Protein AF-A0AAW6ALJ5-F1 (afdb_monomer)

Solvent-accessible surface area (backbone atoms only — not comparable to full-atom values): 10929 Å² total; per-residue (Å²): 131,83,83,73,54,71,46,77,57,58,90,83,57,53,65,46,75,55,76,88,51,92,75,52,66,85,97,64,45,42,34,39,37,40,72,83,88,50,91,52,97,53,57,49,25,34,23,29,37,48,55,72,95,46,27,31,27,52,48,24,43,32,38,70,85,37,40,27,32,76,32,58,62,57,61,92,80,44,74,77,71,97,67,58,46,28,35,52,48,60,39,91,91,44,58,44,33,31,34,37,28,36,48,44,99,88,68,49,73,42,84,75,44,40,34,38,40,31,76,94,39,54,24,28,39,53,63,100,58,94,44,80,50,47,77,37,77,27,52,38,50,60,38,53,37,51,52,43,44,52,71,58,54,33,52,48,47,56,53,51,54,56,60,58,70,70,63,87,78,82,83,86,73,92,84,88,84,86,87,84,86,88,88,136

Structure (mmCIF, N/CA/C/O backbone):
data_AF-A0AAW6ALJ5-F1
#
_entry.id   AF-A0AAW6ALJ5-F1
#
loop_
_atom_site.group_PDB
_atom_site.id
_atom_site.type_symbol
_atom_site.label_atom_id
_atom_site.label_alt_id
_atom_site.label_comp_id
_atom_site.label_asym_id
_atom_site.label_entity_id
_atom_site.label_seq_id
_atom_site.pdbx_PDB_ins_code
_atom_site.Cartn_x
_atom_site.Cartn_y
_atom_site.Cartn_z
_atom_site.occupancy
_atom_site.B_iso_or_equiv
_atom_site.auth_seq_id
_atom_site.auth_comp_id
_atom_site.auth_asym_id
_atom_site.auth_atom_id
_atom_site.pdbx_PDB_model_num
ATOM 1 N N . MET A 1 1 ? -2.006 -11.289 21.175 1.00 46.81 1 MET A N 1
ATOM 2 C CA . MET A 1 1 ? -1.701 -10.087 20.364 1.00 46.81 1 MET A CA 1
ATOM 3 C C . MET A 1 1 ? -2.521 -8.942 20.927 1.00 46.81 1 MET A C 1
ATOM 5 O O . MET A 1 1 ? -3.690 -9.170 21.209 1.00 46.81 1 MET A O 1
ATOM 9 N N . ALA A 1 2 ? -1.924 -7.773 21.170 1.00 56.09 2 ALA A N 1
ATOM 10 C CA . ALA A 1 2 ? -2.690 -6.605 21.602 1.00 56.09 2 ALA A CA 1
ATOM 11 C C . ALA A 1 2 ? -3.685 -6.201 20.500 1.00 56.09 2 ALA A C 1
ATOM 13 O O . ALA A 1 2 ? -3.367 -6.295 19.313 1.00 56.09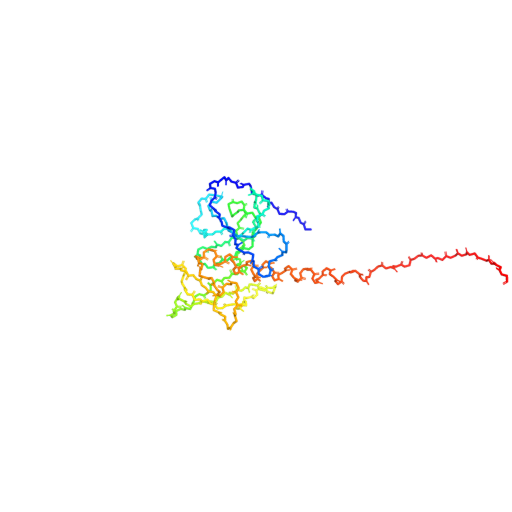 2 ALA A O 1
ATOM 14 N N . GLU A 1 3 ? -4.894 -5.810 20.892 1.00 74.00 3 GLU A N 1
ATOM 15 C CA . GLU A 1 3 ? -5.920 -5.335 19.967 1.00 74.00 3 GLU A CA 1
ATOM 16 C C . GLU A 1 3 ? -5.455 -4.013 19.335 1.00 74.00 3 GLU A C 1
ATOM 18 O O . GLU A 1 3 ? -5.039 -3.097 20.050 1.00 74.00 3 GLU A O 1
ATOM 23 N N . ARG A 1 4 ? -5.458 -3.921 17.996 1.00 85.88 4 ARG A N 1
ATOM 24 C CA . ARG A 1 4 ? -5.045 -2.685 17.314 1.00 85.88 4 ARG A CA 1
ATOM 25 C C . ARG A 1 4 ? -6.089 -1.591 17.552 1.00 85.88 4 ARG A C 1
ATOM 27 O O . ARG A 1 4 ? -7.283 -1.892 17.485 1.00 85.88 4 ARG A O 1
ATOM 34 N N . PRO A 1 5 ? -5.674 -0.327 17.746 1.00 93.62 5 PRO A N 1
ATOM 35 C CA . PRO A 1 5 ? -6.606 0.787 17.818 1.00 93.62 5 PRO A CA 1
ATOM 36 C C . PRO A 1 5 ? -7.535 0.846 16.598 1.00 93.62 5 PRO A C 1
ATOM 38 O O . PRO A 1 5 ? -7.176 0.462 15.477 1.00 93.62 5 PRO A O 1
ATOM 41 N N . THR A 1 6 ? -8.748 1.348 16.824 1.00 95.88 6 THR A N 1
ATOM 42 C CA . THR A 1 6 ? -9.701 1.654 15.757 1.00 95.88 6 THR A CA 1
ATOM 43 C C . THR A 1 6 ? -10.024 3.140 15.763 1.00 95.88 6 THR A C 1
ATOM 45 O O . THR A 1 6 ? -10.200 3.758 16.812 1.00 95.88 6 THR A O 1
ATOM 48 N N . TYR A 1 7 ? -10.129 3.712 14.569 1.00 96.19 7 TYR A N 1
ATOM 49 C CA . TYR A 1 7 ? -10.377 5.130 14.358 1.00 96.19 7 TYR A CA 1
ATOM 50 C C . TYR A 1 7 ? -11.700 5.311 13.634 1.00 96.19 7 TYR A C 1
ATOM 52 O O . TYR A 1 7 ? -11.977 4.651 12.630 1.00 96.19 7 TYR A O 1
ATOM 60 N N . LYS A 1 8 ? -12.542 6.199 14.161 1.00 95.94 8 LYS A N 1
ATOM 61 C CA . LYS A 1 8 ? -13.860 6.474 13.595 1.00 95.94 8 LYS A CA 1
ATOM 62 C C . LYS A 1 8 ? -13.739 7.379 12.374 1.00 95.94 8 LYS A C 1
ATOM 64 O O . LYS A 1 8 ? -13.286 8.512 12.483 1.00 95.94 8 LYS A O 1
ATOM 69 N N . LEU A 1 9 ? -14.251 6.901 11.248 1.00 95.31 9 LEU A N 1
ATOM 70 C CA . LEU A 1 9 ? -14.421 7.670 10.026 1.00 95.31 9 LEU A CA 1
ATOM 71 C C . LEU A 1 9 ? -15.675 8.539 10.094 1.00 95.31 9 LEU A C 1
ATOM 73 O O . LEU A 1 9 ? -16.769 8.091 10.462 1.00 95.31 9 LEU A O 1
ATOM 77 N N . ARG A 1 10 ? -15.531 9.778 9.650 1.00 92.44 10 ARG A N 1
ATOM 78 C CA . ARG A 1 10 ? -16.613 10.697 9.319 1.00 92.44 10 ARG A CA 1
ATOM 79 C C . ARG A 1 10 ? -17.098 10.419 7.897 1.00 92.44 10 ARG A C 1
ATOM 81 O O . ARG A 1 10 ? -16.457 9.748 7.084 1.00 92.44 10 ARG A O 1
ATOM 88 N N . PHE A 1 11 ? -18.284 10.937 7.593 1.00 85.19 11 PHE A N 1
ATOM 89 C CA . PHE A 1 11 ? -18.948 10.694 6.314 1.00 85.19 11 PHE A CA 1
ATOM 90 C C . PHE A 1 11 ? -18.095 11.149 5.117 1.00 85.19 11 PHE A C 1
ATOM 92 O O . PHE A 1 11 ? -17.908 10.377 4.175 1.00 85.19 11 PHE A O 1
ATOM 99 N N . LEU A 1 12 ? -17.524 12.354 5.216 1.00 89.19 12 LEU A N 1
ATOM 100 C CA . LEU A 1 12 ? -16.731 12.997 4.166 1.00 89.19 12 LEU A CA 1
ATOM 101 C C . LEU A 1 12 ? -15.242 12.639 4.194 1.00 89.19 12 LEU A C 1
ATOM 103 O O . LEU A 1 12 ? -14.506 13.123 3.340 1.00 89.19 12 LEU A O 1
ATOM 107 N N . ASP A 1 13 ? -14.801 11.798 5.135 1.00 93.25 13 ASP A N 1
ATOM 108 C CA . ASP A 1 13 ? -13.395 11.401 5.173 1.00 93.25 13 ASP A CA 1
ATOM 109 C C . ASP A 1 13 ? -13.053 10.659 3.879 1.00 93.25 13 ASP A C 1
ATOM 111 O O . ASP A 1 13 ? -13.774 9.708 3.507 1.00 93.25 13 ASP A O 1
ATOM 115 N N . PRO A 1 14 ? -11.994 11.092 3.179 1.00 94.12 14 PRO A N 1
ATOM 116 C CA . PRO A 1 14 ? -11.676 10.563 1.878 1.00 94.12 14 PRO A CA 1
ATOM 117 C C . PRO A 1 14 ? -11.055 9.177 2.087 1.00 94.12 14 PRO A C 1
ATOM 119 O O . PRO A 1 14 ? -10.158 8.961 2.905 1.00 94.12 14 PRO A O 1
ATOM 122 N N . LYS A 1 15 ? -11.629 8.198 1.395 1.00 96.00 15 LYS A N 1
ATOM 123 C CA . LYS A 1 15 ? -11.314 6.783 1.562 1.00 96.00 15 LYS A CA 1
ATOM 124 C C . LYS A 1 15 ? -11.631 6.016 0.297 1.00 96.00 15 LYS A C 1
ATOM 126 O O . LYS A 1 15 ? -12.559 6.373 -0.434 1.00 96.00 15 LYS A O 1
ATOM 131 N N . LYS A 1 16 ? -10.957 4.890 0.112 1.00 96.94 16 LYS A N 1
ATOM 132 C CA . LYS A 1 16 ? -11.277 3.923 -0.934 1.00 96.94 16 LYS A CA 1
ATOM 133 C C . LYS A 1 16 ? -11.148 2.516 -0.392 1.00 96.94 16 LYS A C 1
ATOM 135 O O . LYS A 1 16 ? -10.140 2.172 0.208 1.00 96.94 16 LYS A O 1
ATOM 140 N N . ARG A 1 17 ? -12.174 1.699 -0.624 1.00 97.06 17 ARG A N 1
ATOM 141 C CA . ARG A 1 17 ? -12.097 0.250 -0.422 1.00 97.06 17 ARG A CA 1
ATOM 142 C C . ARG A 1 17 ? -11.592 -0.387 -1.703 1.00 97.06 17 ARG A C 1
ATOM 144 O O . ARG A 1 17 ? -12.092 -0.058 -2.780 1.00 97.06 17 ARG A O 1
ATOM 151 N N . PHE A 1 18 ? -10.642 -1.299 -1.584 1.00 97.81 18 PHE A N 1
ATOM 152 C CA . PHE A 1 18 ? -10.234 -2.105 -2.721 1.00 97.81 18 PHE A CA 1
ATOM 153 C C . PHE A 1 18 ? -11.262 -3.213 -2.985 1.00 97.81 18 PHE A C 1
ATOM 155 O O . PHE A 1 18 ? -11.860 -3.741 -2.040 1.00 97.81 18 PHE A O 1
ATOM 162 N N . PRO A 1 19 ? -11.489 -3.579 -4.260 1.00 96.81 19 PRO A N 1
ATOM 163 C CA . PRO A 1 19 ? -12.042 -4.883 -4.598 1.00 96.81 19 PRO A CA 1
ATOM 164 C C . PRO A 1 19 ? -11.267 -5.996 -3.892 1.00 96.81 19 PRO A C 1
ATOM 166 O O . PRO A 1 19 ? -10.055 -5.876 -3.721 1.00 96.81 19 PRO A O 1
ATOM 169 N N . VAL A 1 20 ? -11.959 -7.075 -3.527 1.00 95.69 20 VAL A N 1
ATOM 170 C CA . VAL A 1 20 ? -11.352 -8.215 -2.827 1.00 95.69 20 VAL A CA 1
ATOM 171 C C . VAL A 1 20 ? -10.136 -8.721 -3.606 1.00 95.69 20 VAL A C 1
ATOM 173 O O . VAL A 1 20 ? -10.240 -9.001 -4.803 1.00 95.69 20 VAL A O 1
ATOM 176 N N . MET A 1 21 ? -8.991 -8.794 -2.928 1.00 94.88 21 MET A N 1
ATOM 177 C CA . MET A 1 21 ? -7.771 -9.391 -3.477 1.00 94.88 21 MET A CA 1
ATOM 178 C C . MET A 1 21 ? -7.798 -10.912 -3.262 1.00 94.88 21 MET A C 1
ATOM 180 O O . MET A 1 21 ? -8.347 -11.353 -2.251 1.00 94.88 21 MET A O 1
ATOM 184 N N . PRO A 1 22 ? -7.231 -11.726 -4.169 1.00 92.56 22 PRO A N 1
ATOM 185 C CA . PRO A 1 22 ? -7.204 -13.183 -4.016 1.00 92.56 22 PRO A CA 1
ATOM 186 C C . PRO A 1 22 ? -6.572 -13.660 -2.700 1.00 92.56 22 PRO A C 1
ATOM 188 O O . PRO A 1 22 ? -7.081 -14.584 -2.077 1.00 92.56 22 PRO A O 1
ATOM 191 N N . GLU A 1 23 ? -5.507 -12.995 -2.253 1.00 92.00 23 GLU A N 1
ATOM 192 C CA . GLU A 1 23 ? -4.749 -13.314 -1.035 1.00 92.00 23 GLU A CA 1
ATOM 193 C C . GLU A 1 23 ? -5.383 -12.720 0.238 1.00 92.00 23 GLU A C 1
ATOM 195 O O . GLU A 1 23 ? -4.890 -12.902 1.351 1.00 92.00 23 GLU A O 1
ATOM 200 N N . GLN A 1 24 ? -6.478 -11.972 0.090 1.00 93.06 24 GLN A N 1
ATOM 201 C CA . GLN A 1 24 ? -7.134 -11.284 1.192 1.00 93.06 24 GLN A CA 1
ATOM 202 C C . GLN A 1 24 ? -7.819 -12.280 2.143 1.00 93.06 24 GLN A C 1
ATOM 204 O O . GLN A 1 24 ? -8.630 -13.094 1.693 1.00 93.06 24 GLN A O 1
ATOM 209 N N . PRO A 1 25 ? -7.629 -12.163 3.472 1.00 91.50 25 PRO A N 1
ATOM 210 C CA . PRO A 1 25 ? -8.364 -12.990 4.422 1.00 91.50 25 PRO A CA 1
ATOM 211 C C . PRO A 1 25 ? -9.886 -12.824 4.287 1.00 91.50 25 PRO A C 1
ATOM 213 O O . PRO A 1 25 ? -10.407 -11.705 4.184 1.00 91.50 25 PRO A O 1
ATOM 216 N N . ALA A 1 26 ? -10.607 -13.947 4.327 1.00 90.00 26 ALA A N 1
ATOM 217 C CA . ALA A 1 26 ? -12.049 -13.989 4.107 1.00 90.00 26 ALA A CA 1
ATOM 218 C C . ALA A 1 26 ? -12.825 -13.087 5.085 1.00 90.00 26 ALA A C 1
ATOM 220 O O . ALA A 1 26 ? -12.535 -13.026 6.278 1.00 90.00 26 ALA A O 1
ATOM 221 N N . GLY A 1 27 ? -13.838 -12.383 4.569 1.00 90.88 27 GLY A N 1
ATOM 222 C CA . GLY A 1 27 ? -14.724 -11.526 5.368 1.00 90.88 27 GLY A CA 1
ATOM 223 C C . GLY A 1 27 ? -14.111 -10.204 5.845 1.00 90.88 27 GLY A C 1
ATOM 224 O O . GLY A 1 27 ? -14.807 -9.411 6.477 1.00 90.88 27 GLY A O 1
ATOM 225 N N . ARG A 1 28 ? -12.840 -9.933 5.531 1.00 94.88 28 ARG A N 1
ATOM 226 C CA . ARG A 1 28 ? -12.171 -8.666 5.859 1.00 94.88 28 ARG A CA 1
ATOM 227 C C . ARG A 1 28 ? -12.271 -7.693 4.689 1.00 94.88 28 ARG A C 1
ATOM 229 O O . ARG A 1 28 ? -12.570 -8.095 3.569 1.00 94.88 28 ARG A O 1
ATOM 236 N N . SER A 1 29 ? -12.059 -6.404 4.937 1.00 96.81 29 SER A N 1
ATOM 237 C CA . SER A 1 29 ? -12.086 -5.363 3.903 1.00 96.81 29 SER A CA 1
ATOM 238 C C . SER A 1 29 ? -10.903 -4.431 4.090 1.00 96.81 29 SER A C 1
ATOM 240 O O . SER A 1 29 ? -10.668 -3.958 5.197 1.00 96.81 29 SER A O 1
ATOM 242 N N . TYR A 1 30 ? -10.191 -4.145 3.003 1.00 98.38 30 TYR A N 1
ATOM 243 C CA . TYR A 1 30 ? -8.991 -3.318 3.023 1.00 98.38 30 TYR A CA 1
ATOM 244 C C . TYR A 1 30 ? -9.078 -2.178 2.018 1.00 98.38 30 TYR A C 1
ATOM 246 O O . TYR A 1 30 ? -9.932 -2.157 1.124 1.00 98.38 30 TYR A O 1
ATOM 254 N N . GLY A 1 31 ? -8.194 -1.208 2.183 1.00 98.19 31 GLY A N 1
ATOM 255 C CA . GLY A 1 31 ? -8.069 -0.093 1.269 1.00 98.19 31 GLY A CA 1
ATOM 256 C C . GLY A 1 31 ? -7.229 1.013 1.864 1.00 98.19 31 GLY A C 1
ATOM 257 O O . GLY A 1 31 ? -6.306 0.750 2.633 1.00 98.19 31 GLY A O 1
ATOM 258 N N . VAL A 1 32 ? -7.575 2.243 1.507 1.00 98.50 32 VAL A N 1
ATOM 259 C CA . VAL A 1 32 ? -6.827 3.431 1.899 1.00 98.50 32 VAL A CA 1
ATOM 260 C C . VAL A 1 32 ? -7.727 4.514 2.468 1.00 98.50 32 VAL A C 1
ATOM 262 O O . VAL A 1 32 ? -8.911 4.623 2.123 1.00 98.50 32 VAL A O 1
ATOM 265 N N . VAL A 1 33 ? -7.134 5.329 3.330 1.00 97.50 33 VAL A N 1
ATOM 266 C CA . VAL A 1 33 ? -7.658 6.622 3.778 1.00 97.50 33 VAL A CA 1
ATOM 267 C C . VAL A 1 33 ? -6.563 7.667 3.610 1.00 97.50 33 VAL A C 1
ATOM 269 O O . VAL A 1 33 ? -5.380 7.331 3.639 1.00 97.50 33 VAL A O 1
ATOM 272 N N . TRP A 1 34 ? -6.957 8.923 3.443 1.00 94.06 34 TRP A N 1
ATOM 273 C CA . TRP A 1 34 ? -6.023 10.037 3.276 1.00 94.06 34 TRP A CA 1
ATOM 274 C C . TRP A 1 34 ? -6.431 11.182 4.192 1.00 94.06 34 TRP A C 1
ATOM 276 O O . TRP A 1 34 ? -7.628 11.373 4.428 1.00 94.06 34 TRP A O 1
ATOM 286 N N . LYS A 1 35 ? -5.469 11.965 4.684 1.00 88.56 35 LYS A N 1
ATOM 287 C CA . LYS A 1 35 ? -5.719 13.217 5.425 1.00 88.56 35 LYS A CA 1
ATOM 288 C C . LYS A 1 35 ? -6.612 13.052 6.662 1.00 88.56 35 LYS A C 1
ATOM 290 O O . LYS A 1 35 ? -7.281 13.992 7.091 1.00 88.56 35 LYS A O 1
ATOM 295 N N . LEU A 1 36 ? -6.666 11.846 7.232 1.00 88.94 36 LEU A N 1
ATOM 296 C CA . LEU A 1 36 ? -7.554 11.533 8.355 1.00 88.94 36 LEU A CA 1
ATOM 297 C C . LEU A 1 36 ? -7.053 12.152 9.669 1.00 88.94 36 LEU A C 1
ATOM 299 O O . LEU A 1 36 ? -7.855 12.503 10.534 1.00 88.94 36 LEU A O 1
ATOM 303 N N . PHE A 1 37 ? -5.734 12.303 9.803 1.00 91.50 37 PHE A N 1
ATOM 304 C CA . PHE A 1 37 ? -5.064 12.708 11.043 1.00 91.50 37 PHE A CA 1
ATOM 305 C C . PHE A 1 37 ? -4.367 14.071 10.938 1.00 91.50 37 PHE A C 1
ATOM 307 O O . PHE A 1 37 ? -3.471 14.376 11.718 1.00 91.50 37 PHE A O 1
ATOM 314 N N . GLY A 1 38 ? -4.815 14.907 9.998 1.00 88.25 38 GLY A N 1
ATOM 315 C CA . GLY A 1 38 ? -4.216 16.205 9.691 1.00 88.25 38 GLY A CA 1
ATOM 316 C C . GLY A 1 38 ? -3.539 16.222 8.324 1.00 88.25 38 GLY A C 1
ATOM 317 O O . GLY A 1 38 ? -3.576 15.238 7.589 1.00 88.25 38 GLY A O 1
ATOM 318 N N . GLU A 1 39 ? -2.969 17.372 7.972 1.00 87.94 39 GLU A N 1
ATOM 319 C CA . GLU A 1 39 ? -2.111 17.492 6.792 1.00 87.94 39 GLU A CA 1
ATOM 320 C C . GLU A 1 39 ? -0.702 17.028 7.161 1.00 87.94 39 GLU A C 1
ATOM 322 O O . GLU A 1 39 ? -0.097 17.550 8.099 1.00 87.94 39 GLU A O 1
ATOM 327 N N . ASP A 1 40 ? -0.188 16.075 6.395 1.00 92.25 40 ASP A N 1
ATOM 328 C CA . ASP A 1 40 ? 1.186 15.603 6.462 1.00 92.25 40 ASP A CA 1
ATOM 329 C C . ASP A 1 40 ? 1.764 15.661 5.038 1.00 92.25 40 ASP A C 1
ATOM 331 O O . ASP A 1 40 ? 1.256 14.972 4.152 1.00 92.25 40 ASP A O 1
ATOM 335 N N . PRO A 1 41 ? 2.783 16.502 4.776 1.00 91.94 41 PRO A N 1
ATOM 336 C CA . PRO A 1 41 ? 3.349 16.657 3.438 1.00 91.94 41 PRO A CA 1
ATOM 337 C C . PRO A 1 41 ? 4.078 15.403 2.940 1.00 91.94 41 PRO A C 1
ATOM 339 O O . PRO A 1 41 ? 4.340 15.301 1.742 1.00 91.94 41 PRO A O 1
ATOM 342 N N . HIS A 1 42 ? 4.415 14.472 3.834 1.00 94.44 42 HIS A N 1
ATOM 343 C CA . HIS A 1 42 ? 5.042 13.205 3.480 1.00 94.44 42 HIS A CA 1
ATOM 344 C C . HIS A 1 42 ? 4.012 12.093 3.257 1.00 94.44 42 HIS A C 1
ATOM 346 O O . HIS A 1 42 ? 4.351 11.067 2.671 1.00 94.44 42 HIS A O 1
ATOM 352 N N . GLU A 1 43 ? 2.751 12.296 3.653 1.00 95.88 43 GLU A N 1
ATOM 353 C CA . GLU A 1 43 ? 1.711 11.282 3.526 1.00 95.88 43 GLU A CA 1
ATOM 354 C C . GLU A 1 43 ? 1.215 11.213 2.084 1.00 95.88 43 GLU A C 1
ATOM 356 O O . GLU A 1 43 ? 0.643 12.161 1.543 1.00 95.88 43 GLU A O 1
ATOM 361 N N . SER A 1 44 ? 1.346 10.033 1.483 1.00 96.75 44 SER A N 1
ATOM 362 C CA . SER A 1 44 ? 0.520 9.679 0.338 1.00 96.75 44 SER A CA 1
ATOM 363 C C . SER A 1 44 ? -0.827 9.135 0.801 1.00 96.75 44 SER A C 1
ATOM 365 O O . SER A 1 44 ? -1.857 9.608 0.329 1.00 96.75 44 SER A O 1
ATOM 367 N N . CYS A 1 45 ? -0.834 8.145 1.706 1.00 97.88 45 CYS A N 1
ATOM 368 C CA . CYS A 1 45 ? -2.041 7.584 2.322 1.00 97.88 45 CYS A CA 1
ATOM 369 C C . CYS A 1 45 ? -1.723 6.700 3.537 1.00 97.88 45 CYS A C 1
ATOM 371 O O . CYS A 1 45 ? -0.580 6.294 3.737 1.00 97.88 45 CYS A O 1
ATOM 373 N N . TYR A 1 46 ? -2.755 6.290 4.276 1.00 98.31 46 TYR A N 1
ATOM 374 C CA . TYR A 1 46 ? -2.681 5.113 5.144 1.00 98.31 46 TYR A CA 1
ATOM 375 C C . TYR A 1 46 ? -3.336 3.905 4.478 1.00 98.31 46 TYR A C 1
ATOM 377 O O . TYR A 1 46 ? -4.481 3.984 4.024 1.00 98.31 46 TYR A O 1
ATOM 385 N N . ALA A 1 47 ? -2.655 2.762 4.518 1.00 98.50 47 ALA A N 1
ATOM 386 C CA . ALA A 1 47 ? -3.246 1.456 4.266 1.00 98.50 47 ALA A CA 1
ATOM 387 C C . ALA A 1 47 ? -4.000 0.984 5.517 1.00 98.50 47 ALA A C 1
ATOM 389 O O . ALA A 1 47 ? -3.465 1.000 6.632 1.00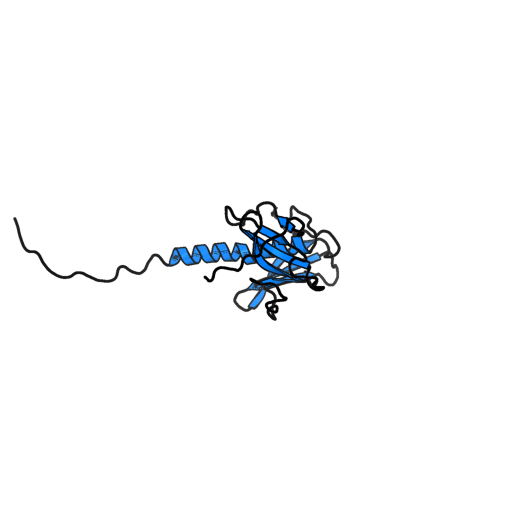 98.50 47 ALA A O 1
ATOM 390 N N . VAL A 1 48 ? -5.248 0.552 5.338 1.00 98.38 48 VAL A N 1
ATOM 391 C CA . VAL A 1 48 ? -6.151 0.244 6.452 1.00 98.38 48 VAL A CA 1
ATOM 392 C C . VAL A 1 48 ? -6.956 -1.025 6.238 1.00 98.38 48 VAL A C 1
ATOM 394 O O . VAL A 1 48 ? -7.242 -1.442 5.113 1.00 98.38 48 VAL A O 1
ATOM 397 N N . GLU A 1 49 ? -7.403 -1.588 7.352 1.00 97.88 49 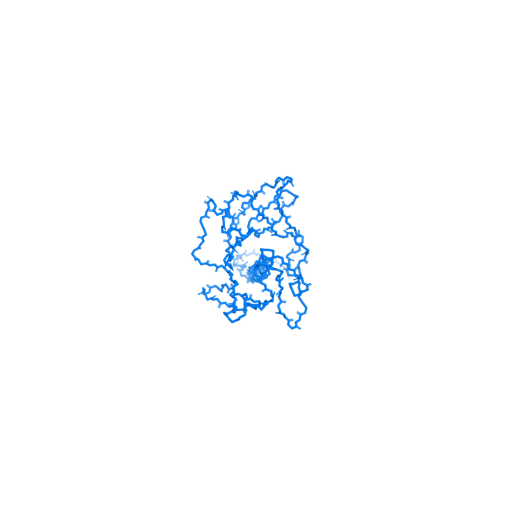GLU A N 1
ATOM 398 C CA . GLU A 1 49 ? -8.540 -2.496 7.402 1.00 97.88 49 GLU A CA 1
ATOM 399 C C . GLU A 1 49 ? -9.798 -1.721 7.801 1.00 97.88 49 GLU A C 1
ATOM 401 O O . GLU A 1 49 ? -9.796 -0.986 8.787 1.00 97.88 49 GLU A O 1
ATOM 406 N N . PHE A 1 50 ? -10.896 -1.909 7.076 1.00 97.12 50 PHE A N 1
ATOM 407 C CA . PHE A 1 50 ? -12.202 -1.375 7.445 1.00 97.12 50 PHE A CA 1
ATOM 408 C C . PHE A 1 50 ? -12.887 -2.304 8.448 1.00 97.12 50 PHE A C 1
ATOM 410 O O . PHE A 1 50 ? -13.389 -3.371 8.091 1.00 97.12 50 PHE A O 1
ATOM 417 N N . VAL A 1 51 ? -12.963 -1.854 9.699 1.00 95.25 51 VAL A N 1
ATOM 418 C CA . VAL A 1 51 ? -13.621 -2.563 10.798 1.00 95.25 51 VAL A CA 1
ATOM 419 C C . VAL A 1 51 ? -15.071 -2.085 10.877 1.00 95.25 51 VAL A C 1
ATOM 421 O O . VAL A 1 51 ? -15.409 -1.045 11.446 1.00 95.25 51 VAL A O 1
ATOM 424 N N . GLY A 1 52 ? -15.961 -2.823 10.217 1.00 89.38 52 GLY A N 1
ATOM 425 C CA . GLY A 1 52 ? -17.358 -2.427 10.063 1.00 89.38 52 GLY A CA 1
ATOM 426 C C . GLY A 1 52 ? -17.546 -1.234 9.114 1.00 89.38 52 GLY A C 1
ATOM 427 O O . GLY A 1 52 ? -16.785 -1.012 8.171 1.00 89.38 52 GLY A O 1
ATOM 428 N N . LYS A 1 53 ? -18.627 -0.467 9.314 1.00 86.69 53 LYS A N 1
ATOM 429 C CA . LYS A 1 53 ? -19.038 0.573 8.349 1.00 86.69 53 LYS A CA 1
ATOM 430 C C . LYS A 1 53 ? -18.232 1.868 8.455 1.00 86.69 53 LYS A C 1
ATOM 432 O O . LYS A 1 53 ? -18.004 2.516 7.433 1.00 86.69 53 LYS A O 1
ATOM 437 N N . SER A 1 54 ? -17.841 2.243 9.670 1.00 91.94 54 SER A N 1
ATOM 438 C CA . SER A 1 54 ? -17.334 3.581 9.992 1.00 91.94 54 SER A CA 1
ATOM 439 C C . SER A 1 54 ? -16.070 3.573 10.845 1.00 91.94 54 SER A C 1
ATOM 441 O O . SER A 1 54 ? -15.771 4.599 11.442 1.00 91.94 54 SER A O 1
ATOM 443 N N . HIS A 1 55 ? -15.370 2.447 10.967 1.00 96.38 55 HIS A N 1
ATOM 444 C CA . HIS A 1 55 ? -14.089 2.408 11.663 1.00 96.38 55 HIS A CA 1
ATOM 445 C C . HIS A 1 55 ? -13.020 1.797 10.772 1.00 96.38 55 HIS A C 1
ATOM 447 O O . HIS A 1 55 ? -13.316 1.010 9.869 1.00 96.38 55 HIS A O 1
ATOM 453 N N . VAL A 1 56 ? -11.783 2.193 11.032 1.00 97.50 56 VAL A N 1
ATOM 454 C CA . VAL A 1 56 ? -10.594 1.637 10.399 1.00 97.50 56 VAL A CA 1
ATOM 455 C C . VAL A 1 56 ? -9.557 1.287 11.449 1.00 97.50 56 VAL A C 1
ATOM 457 O O . VAL A 1 56 ? -9.441 1.984 12.455 1.00 97.50 56 VAL A O 1
ATOM 460 N N . SER A 1 57 ? -8.791 0.237 11.195 1.00 97.38 57 SER A N 1
ATOM 461 C CA . SER A 1 57 ? -7.527 -0.023 11.881 1.00 97.38 57 SER A CA 1
ATOM 462 C C . SER A 1 57 ? -6.386 0.260 10.919 1.00 97.38 57 SER A C 1
ATOM 464 O O . SER A 1 57 ? -6.430 -0.170 9.762 1.00 97.38 57 SER A O 1
ATOM 466 N N . LEU A 1 58 ? -5.376 0.986 11.394 1.00 97.56 58 LEU A N 1
ATOM 467 C CA . LEU A 1 58 ? -4.189 1.288 10.601 1.00 97.56 58 LEU A CA 1
ATOM 468 C C . LEU A 1 58 ? -3.322 0.035 10.460 1.00 97.56 58 LEU A C 1
ATOM 470 O O . LEU A 1 58 ? -3.249 -0.793 11.373 1.00 97.56 58 LEU A O 1
ATOM 474 N N . LEU A 1 59 ? -2.736 -0.117 9.276 1.00 97.56 59 LEU A N 1
ATOM 475 C CA . LEU A 1 59 ? -1.832 -1.215 8.940 1.00 97.56 59 LEU A CA 1
ATOM 476 C C . LEU A 1 59 ? -0.495 -0.692 8.437 1.00 97.56 59 LEU A C 1
ATOM 478 O O . LEU A 1 59 ? 0.541 -1.275 8.748 1.00 97.56 59 LEU A O 1
ATOM 482 N N . GLY A 1 60 ? -0.525 0.378 7.642 1.00 97.81 60 GLY A N 1
ATOM 483 C CA . GLY A 1 60 ? 0.682 0.984 7.117 1.00 97.81 60 GLY A CA 1
ATOM 484 C C . GLY A 1 60 ? 0.510 2.446 6.738 1.00 97.81 60 GLY A C 1
ATOM 485 O O . GLY A 1 60 ? -0.596 2.894 6.436 1.00 97.81 60 GLY A O 1
ATOM 486 N N . TYR A 1 61 ? 1.618 3.169 6.765 1.00 98.38 61 TYR A N 1
ATOM 487 C CA . TYR A 1 61 ? 1.765 4.531 6.275 1.00 98.38 61 TYR A CA 1
ATOM 488 C C . TYR A 1 61 ? 2.529 4.481 4.957 1.00 98.38 61 TYR A C 1
ATOM 490 O O . TYR A 1 61 ? 3.615 3.906 4.907 1.00 98.38 61 TYR A O 1
ATOM 498 N N . VAL A 1 62 ? 1.958 5.056 3.901 1.00 98.56 62 VAL A N 1
ATOM 499 C CA . VAL A 1 62 ? 2.580 5.163 2.579 1.00 98.56 62 VAL A CA 1
ATOM 500 C C . VAL A 1 62 ? 3.100 6.581 2.416 1.00 98.56 62 VAL A C 1
ATOM 502 O O . VAL A 1 62 ? 2.309 7.527 2.358 1.00 98.56 62 VAL A O 1
ATOM 505 N N . SER A 1 63 ? 4.416 6.712 2.303 1.00 97.75 63 SER A N 1
ATOM 506 C CA . SER A 1 63 ? 5.083 7.979 2.038 1.00 97.75 63 SER A CA 1
ATOM 507 C C . SER A 1 63 ? 4.991 8.362 0.560 1.00 97.75 63 SER A C 1
ATOM 509 O O . SER A 1 63 ? 4.898 7.504 -0.321 1.00 97.75 63 SER A O 1
ATOM 511 N N . VAL A 1 64 ? 5.075 9.655 0.262 1.00 96.62 64 VAL A N 1
ATOM 512 C CA . VAL A 1 64 ? 5.272 10.177 -1.102 1.00 96.62 64 VAL A CA 1
ATOM 513 C C . VAL A 1 64 ? 6.647 9.827 -1.695 1.00 96.62 64 VAL A C 1
ATOM 515 O O . VAL A 1 64 ? 6.809 9.917 -2.905 1.00 96.62 64 VAL A O 1
ATOM 518 N N . SER A 1 65 ? 7.622 9.421 -0.872 1.00 94.62 65 SER A N 1
ATOM 519 C CA . SER A 1 65 ? 9.011 9.119 -1.273 1.00 94.62 65 SER A CA 1
ATOM 520 C C . SER A 1 65 ? 9.250 7.707 -1.820 1.00 94.62 65 SER A C 1
ATOM 522 O O . SER A 1 65 ? 10.363 7.418 -2.239 1.00 94.62 65 SER A O 1
ATOM 524 N N . GLY A 1 66 ? 8.250 6.824 -1.817 1.00 96.56 66 GLY A N 1
ATOM 525 C CA . GLY A 1 66 ? 8.414 5.410 -2.193 1.00 96.56 66 GLY A CA 1
ATOM 526 C C . GLY A 1 66 ? 8.387 4.447 -1.008 1.00 96.56 66 GLY A C 1
ATOM 527 O O . GLY A 1 66 ? 8.261 3.242 -1.205 1.00 96.56 66 GLY A O 1
ATOM 528 N N . GLU A 1 67 ? 8.457 4.952 0.222 1.00 98.50 67 GLU A N 1
ATOM 529 C CA . GLU A 1 67 ? 8.583 4.140 1.436 1.00 98.50 67 GLU A CA 1
ATOM 530 C C . GLU A 1 67 ? 7.221 3.798 2.056 1.00 98.50 67 GLU A C 1
ATOM 532 O O . GLU A 1 67 ? 6.299 4.619 2.093 1.00 98.50 67 GLU A O 1
ATOM 537 N N . VAL A 1 68 ? 7.093 2.586 2.597 1.00 98.69 68 VAL A N 1
ATOM 538 C CA . VAL A 1 68 ? 5.903 2.130 3.321 1.00 98.69 68 VAL A CA 1
ATOM 539 C C . VAL A 1 68 ? 6.298 1.474 4.638 1.00 98.69 68 VAL A C 1
ATOM 541 O O . VAL A 1 68 ? 7.128 0.566 4.678 1.00 98.69 68 VAL A O 1
ATOM 544 N N . TYR A 1 69 ? 5.653 1.902 5.720 1.00 98.31 69 TYR A N 1
ATOM 545 C CA . TYR A 1 69 ? 5.956 1.483 7.090 1.00 98.31 69 TYR A CA 1
ATOM 546 C C . TYR A 1 69 ? 4.735 0.837 7.723 1.00 98.31 69 TYR A C 1
ATOM 548 O O . TYR A 1 69 ? 3.634 1.375 7.611 1.00 98.31 69 TYR A O 1
ATOM 556 N N . LYS A 1 70 ? 4.904 -0.271 8.444 1.00 97.06 70 LYS A N 1
ATOM 557 C CA . LYS A 1 70 ? 3.866 -0.805 9.328 1.00 97.06 70 LYS A CA 1
ATOM 558 C C . LYS A 1 70 ? 3.627 0.167 10.470 1.00 97.06 70 LYS A C 1
ATOM 560 O O . LYS A 1 70 ? 4.542 0.510 11.212 1.00 97.06 70 LYS A O 1
ATOM 565 N N . VAL A 1 71 ? 2.368 0.540 10.655 1.00 96.25 71 VAL A N 1
ATOM 566 C CA . VAL A 1 71 ? 1.938 1.385 11.770 1.00 96.25 71 VAL A CA 1
ATOM 567 C C . VAL A 1 71 ? 0.588 0.909 12.286 1.00 96.25 71 VAL A C 1
ATOM 569 O O . VAL A 1 71 ? -0.253 0.438 11.520 1.00 96.25 71 VAL A O 1
ATOM 572 N N . ASP A 1 72 ? 0.367 1.052 13.588 1.00 95.75 72 ASP A N 1
ATOM 573 C CA . ASP A 1 72 ? -0.925 0.824 14.241 1.00 95.75 72 ASP A CA 1
ATOM 574 C C . ASP A 1 72 ? -1.549 2.121 14.789 1.00 95.75 72 ASP A C 1
ATOM 576 O O . ASP A 1 72 ? -2.680 2.103 15.281 1.00 95.75 72 ASP A O 1
ATOM 580 N N . ARG A 1 73 ? -0.829 3.244 14.667 1.00 95.50 73 ARG A N 1
ATOM 581 C CA . ARG A 1 73 ? -1.206 4.589 15.115 1.00 95.50 73 ARG A CA 1
ATOM 582 C C . ARG A 1 73 ? -0.807 5.647 14.078 1.00 95.50 73 ARG A C 1
ATOM 584 O O . ARG A 1 73 ? 0.083 5.388 13.268 1.00 95.50 73 ARG A O 1
ATOM 591 N N . PRO A 1 74 ? -1.447 6.827 14.088 1.00 94.88 74 PRO A N 1
ATOM 592 C CA . PRO A 1 74 ? -1.053 7.953 13.253 1.00 94.88 74 PRO A CA 1
ATOM 593 C C . PRO A 1 74 ? 0.386 8.390 13.519 1.00 94.88 74 PRO A C 1
ATOM 595 O O . PRO A 1 74 ? 0.829 8.399 14.669 1.00 94.88 74 PRO A O 1
ATOM 598 N N . VAL A 1 75 ? 1.073 8.862 12.480 1.00 93.75 75 VAL A N 1
ATOM 599 C CA . VAL A 1 75 ? 2.453 9.372 12.582 1.00 93.75 75 VAL A CA 1
ATOM 600 C C . VAL A 1 75 ? 2.559 10.574 13.528 1.00 93.75 75 VAL A C 1
ATOM 602 O O . VAL A 1 75 ? 3.564 10.758 14.211 1.00 93.75 75 VAL A O 1
ATOM 605 N N . SER A 1 76 ? 1.482 11.357 13.652 1.00 90.81 76 SER A N 1
ATOM 606 C CA . SER A 1 76 ? 1.381 12.452 14.623 1.00 90.81 76 SER A CA 1
ATOM 607 C C . SER A 1 76 ? 1.393 11.989 16.086 1.00 90.81 76 SER A C 1
ATOM 609 O O . SER A 1 76 ? 1.667 12.789 16.976 1.00 90.81 76 SER A O 1
ATOM 611 N N . GLU A 1 77 ? 1.046 10.726 16.351 1.00 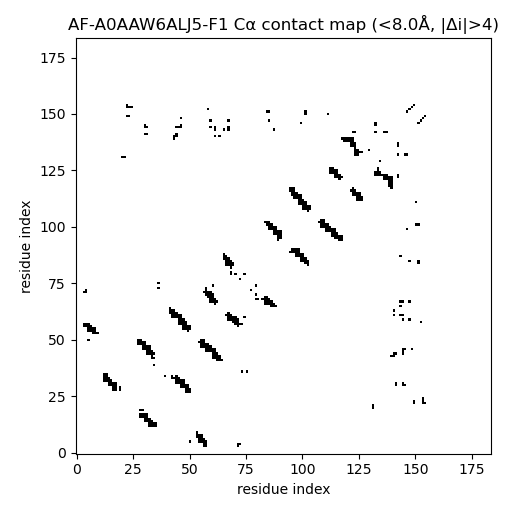93.50 77 GLU A N 1
ATOM 612 C CA . GLU A 1 77 ? 1.007 10.130 17.694 1.00 93.50 77 GLU A CA 1
ATOM 613 C C . GLU A 1 77 ? 2.229 9.250 17.979 1.00 93.50 77 GLU A C 1
ATOM 615 O O . GLU A 1 77 ? 2.675 9.170 19.125 1.00 93.50 77 GLU A O 1
ATOM 620 N N . ALA A 1 78 ? 2.758 8.575 16.958 1.00 93.00 78 ALA A N 1
ATOM 621 C CA . ALA A 1 78 ? 3.927 7.715 17.055 1.00 93.00 78 ALA A CA 1
ATOM 622 C C . ALA A 1 78 ? 4.815 7.906 15.815 1.00 93.00 78 ALA A C 1
ATOM 624 O O . ALA A 1 78 ? 4.336 7.686 14.704 1.00 93.00 78 ALA A O 1
ATOM 625 N N . PRO A 1 79 ? 6.093 8.293 15.975 1.00 92.50 79 PRO A N 1
ATOM 626 C CA . PRO A 1 79 ? 6.977 8.508 14.837 1.00 92.50 79 PRO A CA 1
ATOM 627 C C . PRO A 1 79 ? 7.209 7.208 14.062 1.00 92.50 79 PRO A C 1
ATOM 629 O O . PRO A 1 79 ? 7.165 6.111 14.628 1.00 92.50 79 PRO A O 1
ATOM 632 N N . LEU A 1 80 ? 7.493 7.351 12.768 1.00 96.00 80 LEU A N 1
ATOM 633 C CA . LEU A 1 80 ? 7.845 6.226 11.911 1.00 96.00 80 LEU A CA 1
ATOM 634 C C . LEU A 1 80 ? 9.138 5.548 12.400 1.00 96.00 80 LEU A C 1
ATOM 636 O O . LEU A 1 80 ? 10.040 6.229 12.900 1.00 96.00 80 LEU A O 1
ATOM 640 N N . PRO A 1 81 ? 9.256 4.218 12.248 1.00 93.88 81 PRO A N 1
ATOM 641 C CA . PRO A 1 81 ? 10.537 3.535 12.371 1.00 93.88 81 PRO A CA 1
ATOM 642 C C . PRO A 1 81 ? 11.566 4.105 11.385 1.00 93.88 81 PRO A C 1
ATOM 644 O O . PRO A 1 81 ? 11.203 4.633 10.338 1.00 93.88 81 PRO A O 1
ATOM 647 N N . ASN A 1 82 ? 12.856 3.935 11.683 1.00 93.38 82 ASN A N 1
ATOM 648 C CA . ASN A 1 82 ? 13.933 4.372 10.781 1.00 93.38 82 ASN A CA 1
ATOM 649 C C . ASN A 1 82 ? 13.917 3.636 9.433 1.00 93.38 82 ASN A C 1
ATOM 651 O O . ASN A 1 82 ? 14.411 4.144 8.436 1.00 93.38 82 ASN A O 1
ATOM 655 N N . ASP A 1 83 ? 13.394 2.415 9.439 1.00 96.00 83 ASP A N 1
ATOM 656 C CA . ASP A 1 83 ? 13.543 1.429 8.386 1.00 96.00 83 ASP A CA 1
ATOM 657 C C . ASP A 1 83 ? 12.164 1.090 7.793 1.00 96.00 83 ASP A C 1
ATOM 659 O O . ASP A 1 83 ? 11.297 0.628 8.542 1.00 96.00 83 ASP A O 1
ATOM 663 N N . PRO A 1 84 ? 11.934 1.278 6.477 1.00 97.94 84 PRO A N 1
ATOM 664 C CA . PRO A 1 84 ? 10.658 0.931 5.850 1.00 97.94 84 PRO A CA 1
ATOM 665 C C . PRO A 1 84 ? 10.469 -0.582 5.732 1.00 97.94 84 PRO A C 1
ATOM 667 O O . PRO A 1 84 ? 11.431 -1.326 5.543 1.00 97.94 84 PRO A O 1
ATOM 670 N N . ASP A 1 85 ? 9.223 -1.050 5.796 1.00 98.25 85 ASP A N 1
ATOM 671 C CA . ASP A 1 85 ? 8.865 -2.456 5.564 1.00 98.25 85 ASP A CA 1
ATOM 672 C C . ASP A 1 85 ? 8.804 -2.803 4.073 1.00 98.25 85 ASP A C 1
ATOM 674 O O . ASP A 1 85 ? 8.948 -3.967 3.696 1.00 98.25 85 ASP A O 1
ATOM 678 N N . MET A 1 86 ? 8.545 -1.806 3.229 1.00 98.56 86 MET A N 1
ATOM 679 C CA . MET A 1 86 ? 8.502 -1.941 1.780 1.00 98.56 86 MET A CA 1
ATOM 680 C C . MET A 1 86 ? 8.900 -0.622 1.122 1.00 98.56 86 MET A C 1
ATOM 682 O O . MET A 1 86 ? 8.604 0.447 1.649 1.00 98.56 86 MET A O 1
ATOM 686 N N . GLU A 1 87 ? 9.531 -0.702 -0.039 1.00 98.44 87 GLU A N 1
ATOM 687 C CA . GLU A 1 87 ? 10.004 0.449 -0.797 1.00 98.44 87 GLU A CA 1
ATOM 688 C C . GLU A 1 87 ? 9.763 0.245 -2.296 1.00 98.44 87 GLU A C 1
ATOM 690 O O . GLU A 1 87 ? 9.879 -0.871 -2.807 1.00 98.44 87 GLU A O 1
ATOM 695 N N . LEU A 1 88 ? 9.412 1.324 -2.992 1.00 98.44 88 LEU A N 1
ATOM 696 C CA . LEU A 1 88 ? 9.475 1.417 -4.446 1.00 98.44 88 LEU A CA 1
ATOM 697 C C . LEU A 1 88 ? 10.821 2.017 -4.842 1.00 98.44 88 LEU A C 1
ATOM 699 O O . LEU A 1 88 ? 11.093 3.175 -4.536 1.00 98.44 88 LEU A O 1
ATOM 703 N N . VAL A 1 89 ? 11.610 1.254 -5.587 1.00 97.81 89 VAL A N 1
ATOM 704 C CA . VAL A 1 89 ? 12.876 1.711 -6.163 1.00 97.81 89 VAL A CA 1
ATOM 705 C C . VAL A 1 89 ? 12.670 1.904 -7.659 1.00 97.81 89 VAL A C 1
ATOM 707 O O . VAL A 1 89 ? 12.382 0.9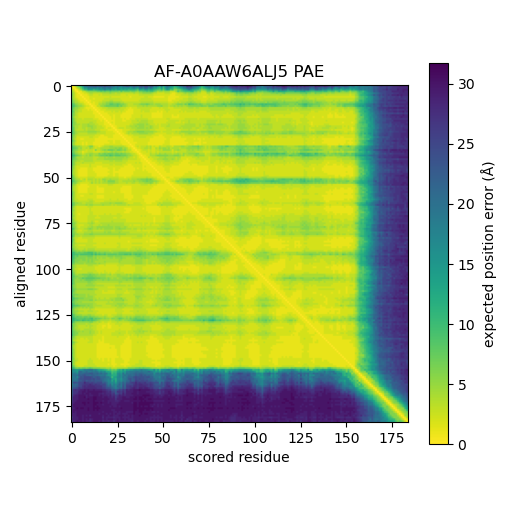44 -8.370 1.00 97.81 89 VAL A O 1
ATOM 710 N N . LEU A 1 90 ? 12.764 3.142 -8.140 1.00 96.94 90 LEU A N 1
ATOM 711 C CA . LEU A 1 90 ? 12.652 3.449 -9.567 1.00 96.94 90 LEU A CA 1
ATOM 712 C C . LEU A 1 90 ? 13.988 3.219 -10.274 1.00 96.94 90 LEU A C 1
ATOM 714 O O . LEU A 1 90 ? 15.049 3.455 -9.695 1.00 96.94 90 LEU A O 1
ATOM 718 N N . ASP A 1 91 ? 13.929 2.789 -11.531 1.00 94.94 91 ASP A N 1
ATOM 719 C CA . ASP A 1 91 ? 15.116 2.697 -12.375 1.00 94.94 91 ASP A CA 1
ATOM 720 C C . ASP A 1 91 ? 15.665 4.105 -12.667 1.00 94.94 91 ASP A C 1
ATOM 722 O O . ASP A 1 91 ? 14.924 5.031 -13.007 1.00 94.94 91 ASP A O 1
ATOM 726 N N . GLU A 1 92 ? 16.980 4.280 -12.517 1.00 92.12 92 GLU A N 1
ATOM 727 C CA . GLU A 1 92 ? 17.637 5.583 -12.685 1.00 92.12 92 GLU A CA 1
ATOM 728 C C . GLU A 1 92 ? 17.602 6.091 -14.135 1.00 92.12 92 GLU A C 1
ATOM 730 O O . GLU A 1 92 ? 17.657 7.300 -14.373 1.00 92.12 92 GLU A O 1
ATOM 735 N N . SER A 1 93 ? 17.541 5.180 -15.110 1.00 93.31 93 SER A N 1
ATOM 736 C CA . SER A 1 93 ? 17.512 5.501 -16.540 1.00 93.31 93 SER A CA 1
ATOM 737 C C . SER A 1 93 ? 16.087 5.684 -17.065 1.00 93.31 93 SER A C 1
ATOM 739 O O . SER A 1 93 ? 15.893 6.438 -18.022 1.00 93.31 93 SER A O 1
ATOM 741 N N . ASP A 1 94 ? 15.101 5.023 -16.456 1.00 92.94 94 ASP A N 1
ATOM 742 C CA . ASP A 1 94 ? 13.685 5.123 -16.816 1.00 92.94 94 ASP A CA 1
ATOM 743 C C . ASP A 1 94 ? 12.774 5.058 -15.579 1.00 92.94 94 ASP A C 1
ATOM 745 O O . ASP A 1 94 ? 12.376 3.988 -15.123 1.00 92.94 94 ASP A O 1
ATOM 749 N N . SER A 1 95 ? 12.345 6.224 -15.088 1.00 90.94 95 SER A N 1
ATOM 750 C CA . SER A 1 95 ? 11.461 6.331 -13.919 1.00 90.94 95 SER A CA 1
ATOM 751 C C . SER A 1 95 ? 10.036 5.805 -14.139 1.00 90.94 95 SER A C 1
ATOM 753 O O . SER A 1 95 ? 9.217 5.851 -13.218 1.00 90.94 95 SER A O 1
ATOM 755 N N . SER A 1 96 ? 9.713 5.323 -15.346 1.00 93.69 96 SER A N 1
ATOM 756 C CA . SER A 1 96 ? 8.485 4.572 -15.606 1.00 93.69 96 SER A CA 1
ATOM 757 C C . SER A 1 96 ? 8.607 3.082 -15.277 1.00 93.69 96 SER A C 1
ATOM 759 O O . SER A 1 96 ? 7.618 2.353 -15.368 1.00 93.69 96 SER A O 1
ATOM 761 N N . ILE A 1 97 ? 9.800 2.623 -14.897 1.00 95.50 97 ILE A N 1
ATOM 762 C CA . ILE A 1 97 ? 10.086 1.262 -14.457 1.00 95.50 97 ILE A CA 1
ATOM 763 C C . ILE A 1 97 ? 10.544 1.327 -13.002 1.00 95.50 97 ILE A C 1
ATOM 765 O O . ILE A 1 97 ? 11.296 2.212 -12.598 1.00 95.50 97 ILE A O 1
ATOM 769 N N . GLY A 1 98 ? 10.089 0.375 -12.197 1.00 97.06 98 GLY A N 1
ATOM 770 C CA . GLY A 1 98 ? 10.528 0.280 -10.813 1.00 97.06 98 GLY A CA 1
ATOM 771 C C . GLY A 1 98 ? 10.325 -1.099 -10.222 1.00 97.06 98 GLY A C 1
ATOM 772 O O . GLY A 1 98 ? 9.620 -1.937 -10.785 1.00 97.06 98 GLY A O 1
ATOM 773 N N . GLU A 1 99 ? 10.900 -1.307 -9.052 1.00 98.06 99 GLU A N 1
ATOM 774 C CA . GLU A 1 99 ? 10.853 -2.546 -8.298 1.00 98.06 99 GLU A CA 1
ATOM 775 C C . GLU A 1 99 ? 10.227 -2.315 -6.925 1.00 98.06 99 GLU A C 1
ATOM 777 O O . GLU A 1 99 ? 10.515 -1.333 -6.245 1.00 98.06 99 GLU A O 1
ATOM 782 N N . ILE A 1 100 ? 9.374 -3.247 -6.502 1.00 98.31 100 ILE A N 1
ATOM 783 C CA . ILE A 1 100 ? 8.893 -3.309 -5.124 1.00 98.31 100 ILE A CA 1
ATOM 784 C C . ILE A 1 100 ? 9.833 -4.196 -4.324 1.00 98.31 100 ILE A C 1
ATOM 786 O O . ILE A 1 100 ? 9.919 -5.407 -4.556 1.00 98.31 100 ILE A O 1
ATOM 790 N N . MET A 1 101 ? 10.487 -3.586 -3.347 1.00 98.38 101 MET A N 1
ATOM 791 C CA . MET A 1 101 ? 11.393 -4.219 -2.404 1.00 98.38 101 MET A CA 1
ATOM 792 C C . MET A 1 101 ? 10.679 -4.383 -1.062 1.00 98.38 101 MET A C 1
ATOM 794 O O . MET A 1 101 ? 10.081 -3.436 -0.565 1.00 98.38 101 MET A O 1
ATOM 798 N N . VAL A 1 102 ? 10.737 -5.564 -0.449 1.00 98.06 102 VAL A N 1
ATOM 799 C CA . VAL A 1 102 ? 10.133 -5.829 0.870 1.00 98.06 102 VAL A CA 1
ATOM 800 C C . VAL A 1 102 ? 11.209 -6.246 1.854 1.00 98.06 102 VAL A C 1
ATOM 802 O O . VAL A 1 102 ? 12.088 -7.042 1.517 1.00 98.06 102 VAL A O 1
ATOM 805 N N . ARG A 1 103 ? 11.113 -5.740 3.083 1.00 96.75 103 ARG A N 1
ATOM 806 C CA . ARG A 1 103 ? 12.024 -6.091 4.165 1.00 96.75 103 ARG A CA 1
ATOM 807 C C . ARG A 1 103 ? 11.734 -7.483 4.708 1.00 96.75 103 ARG A C 1
ATOM 809 O O . ARG A 1 103 ? 10.629 -7.782 5.163 1.00 96.75 103 ARG A O 1
ATOM 816 N N . GLU A 1 104 ? 12.756 -8.321 4.713 1.00 93.12 104 GLU A N 1
ATOM 817 C CA . GLU A 1 104 ? 12.734 -9.642 5.323 1.00 93.12 104 GLU A CA 1
ATOM 818 C C . GLU A 1 104 ? 13.019 -9.582 6.830 1.00 93.12 104 GLU A C 1
ATOM 820 O O . GLU A 1 104 ? 13.503 -8.588 7.369 1.00 93.12 104 GLU A O 1
ATOM 825 N N . ALA A 1 105 ? 12.765 -10.687 7.537 1.00 88.94 105 ALA A N 1
ATOM 826 C CA . ALA A 1 105 ? 12.987 -10.779 8.983 1.00 88.94 105 ALA A CA 1
ATOM 827 C C . ALA A 1 105 ? 14.456 -10.566 9.405 1.00 88.94 105 ALA A C 1
ATOM 829 O O . ALA A 1 105 ? 14.719 -10.166 10.536 1.00 88.94 105 ALA A O 1
ATOM 830 N N . ASN A 1 106 ? 15.410 -10.823 8.505 1.00 90.50 106 ASN A N 1
ATOM 831 C CA . ASN A 1 106 ? 16.840 -10.565 8.713 1.00 90.50 106 ASN A CA 1
ATOM 832 C C . ASN A 1 106 ? 17.229 -9.086 8.471 1.00 90.50 106 ASN A C 1
ATOM 834 O O . ASN A 1 106 ? 18.400 -8.740 8.612 1.00 90.50 106 ASN A O 1
ATOM 838 N N . GLY A 1 107 ? 16.269 -8.232 8.099 1.00 91.44 107 GLY A N 1
ATOM 839 C CA . GLY A 1 107 ? 16.460 -6.814 7.801 1.00 91.44 107 GLY A CA 1
ATOM 840 C C . GLY A 1 107 ? 16.863 -6.498 6.359 1.00 91.44 107 GLY A C 1
ATOM 841 O O . GLY A 1 107 ? 16.878 -5.318 6.009 1.00 91.44 107 GLY A O 1
ATOM 842 N N . ALA A 1 108 ? 17.162 -7.502 5.528 1.00 94.88 108 ALA A N 1
ATOM 843 C CA . ALA A 1 108 ? 17.507 -7.318 4.122 1.00 94.88 108 ALA A CA 1
ATOM 844 C C . ALA A 1 108 ? 16.273 -6.977 3.276 1.00 94.88 108 ALA A C 1
ATOM 846 O O . ALA A 1 108 ? 15.157 -7.389 3.588 1.00 94.88 108 ALA A O 1
ATOM 847 N N . MET A 1 109 ? 16.485 -6.248 2.181 1.00 96.88 109 MET A N 1
ATOM 848 C CA . MET A 1 109 ? 15.439 -5.924 1.213 1.00 96.88 109 MET A CA 1
ATOM 849 C C . MET A 1 109 ? 15.454 -6.941 0.069 1.00 96.88 109 MET A C 1
ATOM 851 O O . MET A 1 109 ? 16.509 -7.211 -0.507 1.00 96.88 109 MET A O 1
ATOM 855 N N . ARG A 1 110 ? 14.284 -7.487 -0.279 1.00 96.44 110 ARG A N 1
ATOM 856 C CA . ARG A 1 110 ? 14.106 -8.444 -1.380 1.00 96.44 110 ARG A CA 1
ATOM 857 C C . ARG A 1 110 ? 13.146 -7.902 -2.435 1.00 96.44 110 ARG A C 1
ATOM 859 O O . ARG A 1 110 ? 12.010 -7.551 -2.111 1.00 96.44 110 ARG A O 1
ATOM 866 N N . THR A 1 111 ? 13.552 -7.958 -3.702 1.00 97.00 111 THR A N 1
ATOM 867 C CA . THR A 1 111 ? 12.674 -7.681 -4.846 1.00 97.00 111 THR A CA 1
ATOM 868 C C . THR A 1 111 ? 11.513 -8.679 -4.889 1.00 97.00 111 THR A C 1
ATOM 870 O O . THR A 1 111 ? 11.709 -9.899 -4.880 1.00 97.00 111 THR A O 1
ATOM 873 N N . CYS A 1 112 ? 10.287 -8.164 -4.912 1.00 95.06 112 CYS A N 1
ATOM 874 C CA . CYS A 1 112 ? 9.054 -8.955 -4.920 1.00 95.06 112 CYS A CA 1
ATOM 875 C C . CYS A 1 112 ? 8.251 -8.802 -6.207 1.00 95.06 112 CYS A C 1
ATOM 877 O O . CYS A 1 112 ? 7.564 -9.742 -6.596 1.00 95.06 112 CYS A O 1
ATOM 879 N N . ALA A 1 113 ? 8.319 -7.635 -6.842 1.00 96.75 113 ALA A N 1
ATOM 880 C CA . ALA A 1 113 ? 7.561 -7.340 -8.046 1.00 96.75 113 ALA A CA 1
ATOM 881 C C . ALA A 1 113 ? 8.234 -6.241 -8.863 1.00 96.75 113 ALA A C 1
ATOM 883 O O . ALA A 1 113 ? 8.917 -5.382 -8.307 1.00 96.75 113 ALA A O 1
ATOM 884 N N . GLN A 1 114 ? 7.973 -6.244 -10.166 1.00 97.69 114 GLN A N 1
ATOM 885 C CA . GLN A 1 114 ? 8.316 -5.146 -11.062 1.00 97.69 114 GLN A CA 1
ATOM 886 C C . GLN A 1 114 ? 7.084 -4.284 -11.329 1.00 97.69 114 GLN A C 1
ATOM 888 O O . GLN A 1 114 ? 5.941 -4.720 -11.164 1.00 97.69 114 GLN A O 1
ATOM 893 N N . THR A 1 115 ? 7.304 -3.040 -11.729 1.00 97.44 115 THR A N 1
ATOM 894 C CA . THR A 1 115 ? 6.255 -2.032 -11.892 1.00 97.44 115 THR A CA 1
ATOM 895 C C . THR A 1 115 ? 6.439 -1.260 -13.192 1.00 97.44 115 THR A C 1
ATOM 897 O O . THR A 1 115 ? 7.549 -1.138 -13.709 1.00 97.44 115 THR A O 1
ATOM 900 N N . ALA A 1 116 ? 5.326 -0.799 -13.754 1.00 97.12 116 ALA A N 1
ATOM 901 C CA . ALA A 1 116 ? 5.262 0.111 -14.889 1.00 97.12 116 ALA A CA 1
ATOM 902 C C . ALA A 1 116 ? 4.463 1.359 -14.500 1.00 97.12 116 ALA A C 1
ATOM 904 O O . ALA A 1 116 ? 3.447 1.255 -13.802 1.00 97.12 116 ALA A O 1
ATOM 905 N N . GLY A 1 117 ? 4.860 2.508 -15.038 1.00 96.06 117 GLY A N 1
ATOM 906 C CA . GLY A 1 117 ? 4.284 3.817 -14.742 1.00 96.06 117 GLY A CA 1
ATOM 907 C C . GLY A 1 117 ? 5.117 4.600 -13.729 1.00 96.06 117 GLY A C 1
ATOM 908 O O . GLY A 1 117 ? 6.130 4.114 -13.241 1.00 96.06 117 GLY A O 1
ATOM 909 N N . SER A 1 118 ? 4.686 5.823 -13.421 1.00 94.56 118 SER A N 1
ATOM 910 C CA . SER A 1 118 ? 5.401 6.720 -12.506 1.00 94.56 118 SER A CA 1
ATOM 911 C C . SER A 1 118 ? 4.515 7.151 -11.334 1.00 94.56 118 SER A C 1
ATOM 913 O O . SER A 1 118 ? 3.287 7.079 -11.452 1.00 94.56 118 SER A O 1
ATOM 915 N N . PRO A 1 119 ? 5.095 7.639 -10.222 1.00 94.38 119 PRO A N 1
ATOM 916 C CA . PRO A 1 119 ? 4.330 8.158 -9.087 1.00 94.38 119 PRO A CA 1
ATOM 917 C C . PRO A 1 119 ? 3.363 9.307 -9.429 1.00 94.38 119 PRO A C 1
ATOM 919 O O . PRO A 1 119 ? 2.318 9.455 -8.794 1.00 94.38 119 PRO A O 1
ATOM 922 N N . GLU A 1 120 ? 3.672 10.112 -10.447 1.00 94.44 120 GLU A N 1
ATOM 923 C CA . GLU A 1 120 ? 2.814 11.201 -10.940 1.00 94.44 120 GLU A CA 1
ATOM 924 C C . GLU A 1 120 ? 1.656 10.693 -11.811 1.00 94.44 120 GLU A C 1
ATOM 926 O O . GLU A 1 120 ? 0.696 11.424 -12.071 1.00 94.44 120 GLU A O 1
ATOM 931 N N . GLY A 1 121 ? 1.749 9.450 -12.283 1.00 94.94 121 GLY A N 1
ATOM 932 C CA . GLY A 1 121 ? 0.788 8.807 -13.161 1.00 94.94 121 GLY A CA 1
ATOM 933 C C . GLY A 1 121 ? 0.162 7.547 -12.558 1.00 94.94 121 GLY A C 1
ATOM 934 O O . GLY A 1 121 ? 0.315 7.230 -11.377 1.00 94.94 121 GLY A O 1
ATOM 935 N N . PRO A 1 122 ? -0.610 6.808 -13.368 1.00 96.38 122 PRO A N 1
ATOM 936 C CA . PRO A 1 122 ? -1.072 5.486 -12.989 1.00 96.38 122 PRO A CA 1
ATOM 937 C C . PRO A 1 122 ? 0.097 4.499 -12.965 1.00 96.38 122 PRO A C 1
ATOM 939 O O . PRO A 1 122 ? 0.866 4.418 -13.921 1.00 96.38 122 PRO A O 1
ATOM 942 N N . MET A 1 123 ? 0.158 3.695 -11.913 1.00 97.94 123 MET A N 1
ATOM 943 C CA . MET A 1 123 ? 1.115 2.609 -11.739 1.00 97.94 123 MET A CA 1
ATOM 944 C C . MET A 1 123 ? 0.434 1.247 -11.850 1.00 97.94 123 MET A C 1
ATOM 946 O O . MET A 1 123 ? -0.763 1.103 -11.571 1.00 97.94 123 MET A O 1
ATOM 950 N N . ARG A 1 124 ? 1.197 0.237 -12.263 1.00 98.00 124 ARG A N 1
ATOM 951 C CA . ARG A 1 124 ? 0.736 -1.143 -12.459 1.00 98.00 124 ARG A CA 1
ATOM 952 C C . ARG A 1 124 ? 1.873 -2.126 -12.188 1.00 98.00 124 ARG A C 1
ATOM 954 O O . ARG A 1 124 ? 3.025 -1.821 -12.469 1.00 98.00 124 ARG A O 1
ATOM 961 N N . GLU A 1 125 ? 1.552 -3.317 -11.688 1.00 97.94 125 GLU A N 1
ATOM 962 C CA . GLU A 1 125 ? 2.534 -4.405 -11.571 1.00 97.94 125 GLU A CA 1
ATOM 963 C C . GLU A 1 125 ? 2.842 -4.997 -12.956 1.00 97.94 125 GLU A C 1
ATOM 965 O O . GLU A 1 125 ? 1.928 -5.287 -13.732 1.00 97.94 125 GLU A O 1
ATOM 970 N N . GLN A 1 126 ? 4.122 -5.208 -13.253 1.00 96.38 126 GLN A N 1
ATOM 971 C CA . GLN A 1 126 ? 4.572 -6.020 -14.379 1.00 96.38 126 GLN A CA 1
ATOM 972 C C . GLN A 1 126 ? 4.771 -7.455 -13.894 1.00 96.38 126 GLN A C 1
ATOM 974 O O . GLN A 1 126 ? 5.537 -7.711 -12.966 1.00 96.38 126 GLN A O 1
ATOM 979 N N . SER A 1 127 ? 4.049 -8.393 -14.500 1.00 92.75 127 SER A N 1
ATOM 980 C CA . SER A 1 127 ? 4.149 -9.812 -14.177 1.00 92.75 127 SER A CA 1
ATOM 981 C C . SER A 1 127 ? 3.846 -10.647 -15.413 1.00 92.75 127 SER A C 1
ATOM 983 O O . SER A 1 127 ? 2.951 -10.303 -16.187 1.00 92.75 127 SER A O 1
ATOM 985 N N . ASP A 1 128 ? 4.556 -11.765 -15.563 1.00 90.69 128 ASP A N 1
ATOM 986 C CA . ASP A 1 128 ? 4.320 -12.744 -16.633 1.00 90.69 128 ASP A CA 1
ATOM 987 C C . ASP A 1 128 ? 2.967 -13.461 -16.497 1.00 90.69 128 ASP A C 1
ATOM 989 O O . ASP A 1 128 ? 2.481 -14.079 -17.444 1.00 90.69 128 ASP A O 1
ATOM 993 N N . HIS A 1 129 ? 2.351 -13.384 -15.314 1.00 91.88 129 HIS A N 1
ATOM 994 C CA . HIS A 1 129 ? 1.056 -13.981 -15.022 1.00 91.88 129 HIS A CA 1
ATOM 995 C C . HIS A 1 129 ? 0.068 -12.907 -14.563 1.00 91.88 129 HIS A C 1
ATOM 997 O O . HIS A 1 129 ? 0.435 -11.885 -13.979 1.00 91.88 129 HIS A O 1
ATOM 1003 N N . GLU A 1 130 ? -1.218 -13.140 -14.816 1.00 92.94 130 GLU A N 1
ATOM 1004 C CA . GLU A 1 130 ? -2.255 -12.214 -14.383 1.00 92.94 130 GLU A CA 1
ATOM 1005 C C . GLU A 1 130 ? -2.362 -12.198 -12.850 1.00 92.94 130 GLU A C 1
ATOM 1007 O O . GLU A 1 130 ? -2.531 -13.234 -12.207 1.00 92.94 130 GLU A O 1
ATOM 1012 N N . THR A 1 131 ? -2.291 -11.007 -12.260 1.00 94.88 131 THR A N 1
ATOM 1013 C CA . THR A 1 131 ? -2.484 -10.769 -10.831 1.00 94.88 131 THR A CA 1
ATOM 1014 C C . THR A 1 131 ? -3.536 -9.679 -10.637 1.00 94.88 131 THR A C 1
ATOM 1016 O O . THR A 1 131 ? -3.948 -8.965 -11.564 1.00 94.88 131 THR A O 1
ATOM 1019 N N . TRP A 1 132 ? -3.963 -9.492 -9.389 1.00 96.56 132 TRP A N 1
ATOM 1020 C CA . TRP A 1 132 ? -4.849 -8.384 -9.055 1.00 96.56 132 TRP A CA 1
ATOM 1021 C C . TRP A 1 132 ? -4.221 -7.018 -9.392 1.00 96.56 132 TRP A C 1
ATOM 1023 O O . TRP A 1 132 ? -4.917 -6.134 -9.900 1.00 96.56 132 TRP A O 1
ATOM 1033 N N . ASN A 1 133 ? -2.916 -6.856 -9.152 1.00 97.31 133 ASN A N 1
ATOM 1034 C CA . ASN A 1 133 ? -2.177 -5.612 -9.369 1.00 97.31 133 ASN A CA 1
ATOM 1035 C C . ASN A 1 133 ? -1.754 -5.407 -10.831 1.00 97.31 133 ASN A C 1
ATOM 1037 O O . ASN A 1 133 ? -1.688 -4.263 -11.276 1.00 97.31 133 ASN A O 1
ATOM 1041 N N . SER A 1 134 ? -1.517 -6.469 -11.608 1.00 96.75 134 SER A N 1
ATOM 1042 C CA . SER A 1 134 ? -1.130 -6.341 -13.021 1.00 96.75 134 SER A CA 1
ATOM 1043 C C . SER A 1 134 ? -2.321 -6.011 -13.923 1.00 96.75 134 SER A C 1
ATOM 1045 O O . SER A 1 134 ? -2.190 -5.335 -14.944 1.00 96.75 134 SER A O 1
ATOM 1047 N N . THR A 1 135 ? -3.537 -6.364 -13.506 1.00 96.44 135 THR A N 1
ATOM 1048 C CA . THR A 1 135 ? -4.773 -6.020 -14.232 1.00 96.44 135 THR A CA 1
ATOM 1049 C C . THR A 1 135 ? -5.281 -4.603 -13.964 1.00 96.44 135 THR A C 1
ATOM 1051 O O . THR A 1 135 ? -6.158 -4.122 -14.687 1.00 96.44 135 THR A O 1
ATOM 1054 N N . ARG A 1 136 ? -4.718 -3.881 -12.985 1.00 96.81 136 ARG A N 1
ATOM 1055 C CA . ARG A 1 136 ? -5.219 -2.571 -12.537 1.00 96.81 136 ARG A CA 1
ATOM 1056 C C . ARG A 1 136 ? -4.144 -1.495 -12.636 1.00 96.81 136 ARG A C 1
ATOM 1058 O O . ARG A 1 136 ? -3.076 -1.627 -12.061 1.00 96.81 136 ARG A O 1
ATOM 1065 N N . ALA A 1 137 ? -4.467 -0.402 -13.325 1.00 97.12 137 ALA A N 1
ATOM 1066 C CA . ALA A 1 137 ? -3.709 0.840 -13.215 1.00 97.12 137 ALA A CA 1
ATOM 1067 C C . ALA A 1 137 ? -4.281 1.655 -12.051 1.00 97.12 137 ALA A C 1
ATOM 1069 O O . ALA A 1 137 ? -5.475 1.968 -12.049 1.00 97.12 137 ALA A O 1
ATOM 1070 N N . LEU A 1 138 ? -3.451 1.965 -11.062 1.00 98.06 138 LEU A N 1
ATOM 1071 C CA . LEU A 1 138 ? -3.847 2.630 -9.823 1.00 98.06 138 LEU A CA 1
ATOM 1072 C C . LEU A 1 138 ? -3.014 3.901 -9.610 1.00 98.06 138 LEU A C 1
ATOM 1074 O O . LEU A 1 138 ? -1.844 3.919 -9.979 1.00 98.06 138 LEU A O 1
ATOM 1078 N N . PRO A 1 139 ? -3.570 4.957 -8.996 1.00 97.75 139 PRO A N 1
ATOM 1079 C CA . PRO A 1 139 ? -2.767 6.067 -8.490 1.00 97.75 139 PRO A CA 1
ATOM 1080 C C . PRO A 1 139 ? -1.710 5.578 -7.492 1.00 97.75 139 PRO A C 1
ATOM 1082 O O . PRO A 1 139 ? -1.980 4.643 -6.736 1.00 97.75 139 PRO A O 1
ATOM 1085 N N . TYR A 1 140 ? -0.557 6.247 -7.437 1.00 98.00 140 TYR A N 1
ATOM 1086 C CA . TYR A 1 140 ? 0.603 5.877 -6.614 1.00 98.00 140 TYR A CA 1
ATOM 1087 C C . TYR A 1 140 ? 0.265 5.378 -5.196 1.00 98.00 140 TYR A C 1
ATOM 1089 O O . TYR A 1 140 ? 0.579 4.239 -4.859 1.00 98.00 140 TYR A O 1
ATOM 1097 N N . GLY A 1 141 ? -0.439 6.170 -4.378 1.00 98.00 141 GLY A N 1
ATOM 1098 C CA . GLY A 1 141 ? -0.735 5.777 -2.993 1.00 98.00 141 GLY A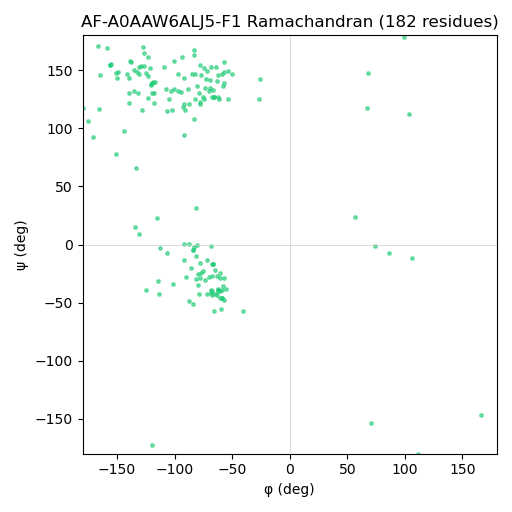 CA 1
ATOM 1099 C C . GLY A 1 141 ? -1.597 4.514 -2.894 1.00 98.00 141 GLY A C 1
ATOM 1100 O O . GLY A 1 141 ? -1.358 3.648 -2.055 1.00 98.00 141 GLY A O 1
ATOM 1101 N N . GLU A 1 142 ? -2.570 4.361 -3.796 1.00 98.44 142 GLU A N 1
ATOM 1102 C CA . GLU A 1 142 ? -3.395 3.153 -3.868 1.00 98.44 142 GLU A CA 1
ATOM 1103 C C . GLU A 1 142 ? -2.593 1.939 -4.343 1.00 98.44 142 GLU A C 1
ATOM 1105 O O . GLU A 1 142 ? -2.755 0.843 -3.803 1.00 98.44 142 GLU A O 1
ATOM 1110 N N . PHE A 1 143 ? -1.729 2.139 -5.342 1.00 98.56 143 PHE A N 1
ATOM 1111 C CA . PHE A 1 143 ? -0.833 1.115 -5.857 1.00 98.56 143 PHE A CA 1
ATOM 1112 C C . PHE A 1 143 ? 0.092 0.610 -4.746 1.00 98.56 143 PHE A C 1
ATOM 1114 O O . PHE A 1 143 ? 0.047 -0.574 -4.408 1.00 98.56 143 PHE A O 1
ATOM 1121 N N . MET A 1 144 ? 0.829 1.507 -4.095 1.00 98.69 144 MET A N 1
ATOM 1122 C CA . MET A 1 144 ? 1.740 1.174 -2.999 1.00 98.69 144 MET A CA 1
ATOM 1123 C C . MET A 1 144 ? 1.017 0.494 -1.836 1.00 98.69 144 MET A C 1
ATOM 1125 O O . MET A 1 144 ? 1.451 -0.559 -1.374 1.00 98.69 144 MET A O 1
ATOM 1129 N N . ALA A 1 145 ? -0.139 1.008 -1.409 1.00 98.75 145 ALA A N 1
ATOM 1130 C CA . ALA A 1 145 ? -0.929 0.361 -0.363 1.00 98.75 145 ALA A CA 1
ATOM 1131 C C . ALA A 1 145 ? -1.370 -1.057 -0.756 1.00 98.75 145 ALA A C 1
ATOM 1133 O O . ALA A 1 145 ? -1.351 -1.964 0.074 1.00 98.75 145 ALA A O 1
ATOM 1134 N N . SER A 1 146 ? -1.757 -1.275 -2.015 1.00 98.50 146 SER A N 1
ATOM 1135 C CA . SER A 1 146 ? -2.161 -2.602 -2.487 1.00 98.50 146 SER A CA 1
ATOM 1136 C C . SER A 1 146 ? -0.996 -3.598 -2.549 1.00 98.50 146 SER A C 1
ATOM 1138 O O . SER A 1 146 ? -1.168 -4.745 -2.138 1.00 98.50 146 SER A O 1
ATOM 1140 N N . MET A 1 147 ? 0.197 -3.159 -2.968 1.00 98.31 147 MET A N 1
ATOM 1141 C CA . MET A 1 147 ? 1.412 -3.984 -2.946 1.00 98.31 147 MET A CA 1
ATOM 1142 C C . MET A 1 147 ? 1.814 -4.326 -1.507 1.00 98.31 147 MET A C 1
ATOM 1144 O O . MET A 1 147 ? 2.095 -5.485 -1.205 1.00 98.31 147 MET A O 1
ATOM 1148 N N . PHE A 1 148 ? 1.739 -3.352 -0.596 1.00 98.56 148 PHE A N 1
ATOM 1149 C CA . PHE A 1 148 ? 2.000 -3.553 0.830 1.00 98.56 148 PHE A CA 1
ATOM 1150 C C . PHE A 1 148 ? 1.035 -4.564 1.456 1.00 98.56 148 PHE A C 1
ATOM 1152 O O . PHE A 1 148 ? 1.455 -5.483 2.159 1.00 98.56 148 PHE A O 1
ATOM 1159 N N . LEU A 1 149 ? -0.265 -4.443 1.176 1.00 98.12 149 LEU A N 1
ATOM 1160 C CA . LEU A 1 149 ? -1.255 -5.404 1.659 1.00 98.12 149 LEU A CA 1
ATOM 1161 C C . LEU A 1 149 ? -0.913 -6.825 1.201 1.00 98.12 149 LEU A C 1
ATOM 1163 O O . LEU A 1 149 ? -0.862 -7.731 2.031 1.00 98.12 149 LEU A O 1
ATOM 1167 N N . ARG A 1 150 ? -0.608 -7.006 -0.086 1.00 96.44 150 ARG A N 1
ATOM 1168 C CA . ARG A 1 150 ? -0.296 -8.314 -0.671 1.00 96.44 150 ARG A CA 1
ATOM 1169 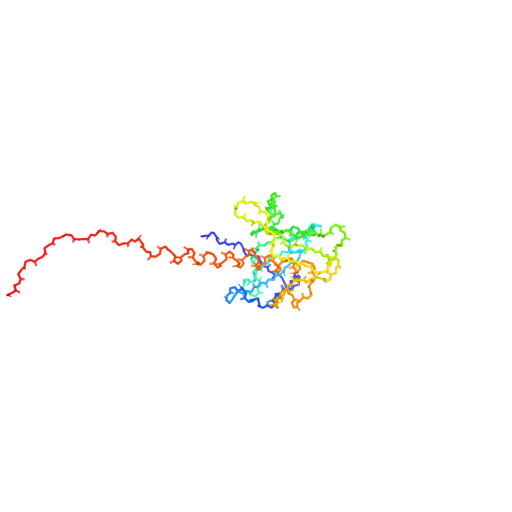C C . ARG A 1 150 ? 0.997 -8.913 -0.116 1.00 96.44 150 ARG A C 1
ATOM 1171 O O . ARG A 1 150 ? 0.974 -10.005 0.449 1.00 96.44 150 ARG A O 1
ATOM 1178 N N . TYR A 1 151 ? 2.109 -8.195 -0.241 1.00 96.12 151 TYR A N 1
ATOM 1179 C CA . TYR A 1 151 ? 3.434 -8.744 0.048 1.00 96.12 151 TYR A CA 1
ATOM 1180 C C . TYR A 1 151 ? 3.840 -8.653 1.519 1.00 96.12 151 TYR A C 1
ATOM 1182 O O . TYR A 1 151 ? 4.701 -9.414 1.954 1.00 96.12 151 TYR A O 1
ATOM 1190 N N . VAL A 1 152 ? 3.218 -7.767 2.303 1.00 96.06 152 VAL A N 1
ATOM 1191 C CA . VAL A 1 152 ? 3.597 -7.548 3.705 1.00 96.06 152 VAL A CA 1
ATOM 1192 C C . VAL A 1 152 ? 2.509 -7.991 4.679 1.00 96.06 152 VAL A C 1
ATOM 1194 O O . VAL A 1 152 ? 2.819 -8.608 5.697 1.00 96.06 152 VAL A O 1
ATOM 1197 N N . ILE A 1 153 ? 1.233 -7.709 4.416 1.00 95.75 153 ILE A N 1
ATOM 1198 C CA . ILE A 1 153 ? 0.160 -8.045 5.369 1.00 95.75 153 ILE A CA 1
ATOM 1199 C C . ILE A 1 153 ? -0.369 -9.467 5.145 1.00 95.75 153 ILE A C 1
ATOM 1201 O O . ILE A 1 153 ? -0.477 -10.241 6.099 1.00 95.75 153 ILE A O 1
ATOM 1205 N N . PHE A 1 154 ? -0.680 -9.841 3.905 1.00 94.19 154 PHE A N 1
ATOM 1206 C CA . PHE A 1 154 ? -1.313 -11.125 3.592 1.00 94.19 154 PHE A CA 1
ATOM 1207 C C . PHE A 1 154 ? -0.312 -12.283 3.595 1.00 94.19 154 PHE A C 1
ATOM 1209 O O . PHE A 1 154 ? -0.582 -13.299 4.233 1.00 94.19 154 PHE A O 1
ATOM 1216 N N . ALA A 1 155 ? 0.885 -12.101 3.029 1.00 85.75 155 ALA A N 1
ATOM 1217 C CA . ALA A 1 155 ? 1.944 -13.120 3.059 1.00 85.75 155 ALA A CA 1
ATOM 1218 C C . ALA A 1 155 ? 2.350 -13.541 4.492 1.00 85.75 155 ALA A C 1
ATOM 1220 O O . ALA A 1 155 ? 2.602 -14.714 4.780 1.00 85.75 155 ALA A O 1
ATOM 1221 N N . ASN A 1 156 ? 2.338 -12.593 5.434 1.00 68.88 156 ASN A N 1
ATOM 1222 C CA . ASN A 1 156 ? 2.592 -12.879 6.848 1.00 68.88 156 ASN A CA 1
ATOM 1223 C C . ASN A 1 156 ? 1.399 -13.549 7.547 1.00 68.88 156 ASN A C 1
ATOM 1225 O O . ASN A 1 156 ? 1.581 -14.219 8.562 1.00 68.88 156 ASN A O 1
ATOM 1229 N N . SER A 1 157 ? 0.185 -13.390 7.014 1.00 58.44 157 SER A N 1
ATOM 1230 C CA . SER A 1 157 ? -1.022 -14.016 7.558 1.00 58.44 157 SER A CA 1
ATOM 1231 C C . SER A 1 157 ? -1.035 -15.523 7.287 1.00 58.44 157 SER A C 1
ATOM 1233 O O . SER A 1 157 ? -1.326 -16.288 8.202 1.00 58.44 157 SER A O 1
ATOM 1235 N N . GLU A 1 158 ? -0.648 -15.969 6.087 1.00 53.31 158 GLU A N 1
ATOM 1236 C CA . GLU A 1 158 ? -0.488 -17.406 5.793 1.00 53.31 158 GLU A CA 1
ATOM 1237 C C . GLU A 1 158 ? 0.607 -18.046 6.652 1.00 53.31 158 GLU A C 1
ATOM 1239 O O . GLU A 1 158 ? 0.392 -19.103 7.245 1.00 53.31 158 GLU A O 1
ATOM 1244 N N . SER A 1 159 ? 1.744 -17.361 6.807 1.00 46.41 159 SER A N 1
ATOM 1245 C CA . SER A 1 159 ? 2.840 -17.813 7.674 1.00 46.41 159 SER A CA 1
ATOM 1246 C C . SER A 1 159 ? 2.417 -17.905 9.148 1.00 46.41 159 SER A C 1
ATOM 1248 O O . SER A 1 159 ? 2.781 -18.851 9.844 1.00 46.41 159 SER A O 1
ATOM 1250 N N . ALA A 1 160 ? 1.609 -16.959 9.639 1.00 46.44 160 ALA A N 1
ATOM 1251 C CA . ALA A 1 160 ? 1.085 -16.988 11.004 1.00 46.44 1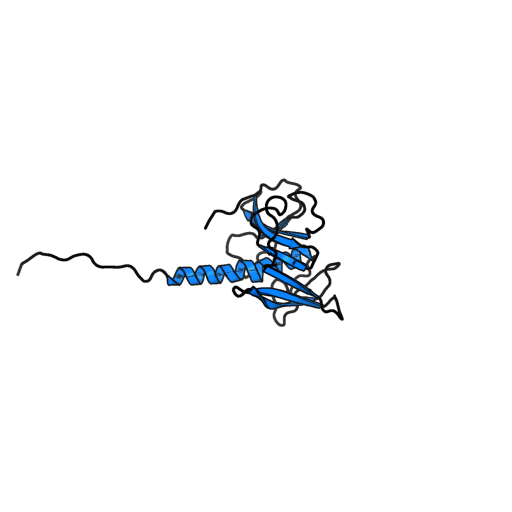60 ALA A CA 1
ATOM 1252 C C . ALA A 1 160 ? 0.088 -18.140 11.229 1.00 46.44 160 ALA A C 1
ATOM 1254 O O . ALA A 1 160 ? 0.152 -18.792 12.269 1.00 46.44 160 ALA A O 1
ATOM 1255 N N . ILE A 1 161 ? -0.784 -18.427 10.253 1.00 50.53 161 ILE A N 1
ATOM 1256 C CA . ILE A 1 161 ? -1.740 -19.546 10.317 1.00 50.53 161 ILE A CA 1
ATOM 1257 C C . ILE A 1 161 ? -0.999 -20.894 10.278 1.00 50.53 161 ILE A C 1
ATOM 1259 O O . ILE A 1 161 ? -1.293 -21.783 11.082 1.00 50.53 161 ILE A O 1
ATOM 1263 N N . ALA A 1 162 ? 0.003 -21.033 9.403 1.00 47.78 162 ALA A N 1
ATOM 1264 C CA . ALA A 1 162 ? 0.843 -22.228 9.316 1.00 47.78 162 ALA A CA 1
ATOM 1265 C C . ALA A 1 162 ? 1.633 -22.481 10.613 1.00 47.78 162 ALA A C 1
ATOM 1267 O O . ALA A 1 162 ? 1.704 -23.616 11.082 1.00 47.78 162 ALA A O 1
ATOM 1268 N N . ASN A 1 163 ? 2.151 -21.423 11.246 1.00 42.22 163 ASN A N 1
ATOM 1269 C CA . ASN A 1 163 ? 2.878 -21.530 12.512 1.00 42.22 163 ASN A CA 1
ATOM 1270 C C . ASN A 1 163 ? 1.973 -21.884 13.704 1.00 42.22 163 ASN A C 1
ATOM 1272 O O . ASN A 1 163 ? 2.443 -22.525 14.637 1.00 42.22 163 ASN A O 1
ATOM 1276 N N . THR A 1 164 ? 0.683 -21.525 13.688 1.00 44.97 164 THR A N 1
ATOM 1277 C CA . THR A 1 164 ? -0.273 -21.954 14.730 1.00 44.97 164 THR A CA 1
ATOM 1278 C C . THR A 1 164 ? -0.753 -23.396 14.565 1.00 44.97 164 THR A C 1
ATOM 1280 O O . THR A 1 164 ? -1.033 -24.052 15.562 1.00 44.97 164 THR A O 1
ATOM 1283 N N . ALA A 1 165 ? -0.796 -23.924 13.338 1.00 48.66 165 ALA A N 1
ATOM 1284 C CA . ALA A 1 165 ? -1.187 -25.314 13.086 1.00 48.66 165 ALA A CA 1
ATOM 1285 C C . ALA A 1 165 ? -0.121 -26.342 13.530 1.00 48.66 165 ALA A C 1
ATOM 1287 O O . ALA A 1 165 ? -0.415 -27.531 13.619 1.00 48.66 165 ALA A O 1
ATOM 1288 N N . GLY A 1 166 ? 1.108 -25.895 13.816 1.00 44.19 166 GLY A N 1
ATOM 1289 C CA . GLY A 1 166 ? 2.219 -26.743 14.260 1.00 44.19 166 GLY A CA 1
ATOM 1290 C C . GLY A 1 166 ? 2.376 -26.899 15.778 1.00 44.19 166 GLY A C 1
ATOM 1291 O O . GLY A 1 166 ? 3.308 -27.579 16.199 1.00 44.19 166 GLY A O 1
ATOM 1292 N N . VAL A 1 167 ? 1.519 -26.277 16.602 1.00 47.41 167 VAL A N 1
ATOM 1293 C CA . VAL A 1 167 ? 1.688 -26.249 18.076 1.00 47.41 167 VAL A CA 1
ATOM 1294 C C . VAL A 1 167 ? 0.699 -27.160 18.827 1.00 47.41 167 VAL A C 1
ATOM 1296 O O . VAL A 1 167 ? 0.893 -27.422 20.007 1.00 47.41 167 VAL A O 1
ATOM 1299 N N . ASP A 1 168 ? -0.291 -27.756 18.155 1.00 44.88 168 ASP A N 1
ATOM 1300 C CA . ASP A 1 168 ? -1.307 -28.638 18.775 1.00 44.88 168 ASP A CA 1
ATOM 1301 C C . ASP A 1 168 ? -0.837 -30.096 18.998 1.00 44.88 168 ASP A C 1
ATOM 1303 O O . ASP A 1 168 ? -1.614 -31.048 18.930 1.00 44.88 168 ASP A O 1
ATOM 1307 N N . GLY A 1 169 ? 0.459 -30.304 19.246 1.00 43.47 169 GLY A N 1
ATOM 1308 C CA . GLY A 1 169 ? 1.067 -31.636 19.217 1.00 43.47 169 GLY A CA 1
ATOM 1309 C C . GLY A 1 169 ? 1.938 -32.030 20.400 1.00 43.47 169 GLY A C 1
ATOM 1310 O O . GLY A 1 169 ? 2.606 -33.048 20.277 1.00 43.47 169 GLY A O 1
ATOM 1311 N N . LEU A 1 170 ? 1.997 -31.277 21.502 1.00 49.09 170 LEU A N 1
ATOM 1312 C CA . LEU A 1 170 ? 2.815 -31.644 22.667 1.00 49.09 170 LEU A CA 1
ATOM 1313 C C . LEU A 1 170 ? 2.208 -31.090 23.965 1.00 49.09 170 LEU A C 1
ATOM 1315 O O . LEU A 1 170 ? 2.662 -30.070 24.461 1.00 49.09 170 LEU A O 1
ATOM 1319 N N . ASP A 1 171 ? 1.165 -31.745 24.482 1.00 46.53 171 ASP A N 1
ATOM 1320 C CA . ASP A 1 171 ? 0.939 -31.879 25.931 1.00 46.53 171 ASP A CA 1
ATOM 1321 C C . ASP A 1 171 ? -0.212 -32.862 26.204 1.00 46.53 171 ASP A C 1
ATOM 1323 O O . ASP A 1 171 ? -1.393 -32.522 26.248 1.00 46.53 171 ASP A O 1
ATOM 1327 N N . ALA A 1 172 ? 0.153 -34.126 26.396 1.00 39.84 172 ALA A N 1
ATOM 1328 C CA . ALA A 1 172 ? -0.625 -35.075 27.185 1.00 39.84 172 ALA A CA 1
ATOM 1329 C C . ALA A 1 172 ? 0.364 -35.783 28.111 1.00 39.84 172 ALA A C 1
ATOM 1331 O O . ALA A 1 172 ? 0.688 -36.960 27.946 1.00 39.84 172 ALA A O 1
ATOM 1332 N N . ASP A 1 173 ? 0.925 -34.986 29.018 1.00 39.59 173 ASP A N 1
ATOM 1333 C CA . ASP A 1 173 ? 1.825 -35.441 30.061 1.00 39.59 173 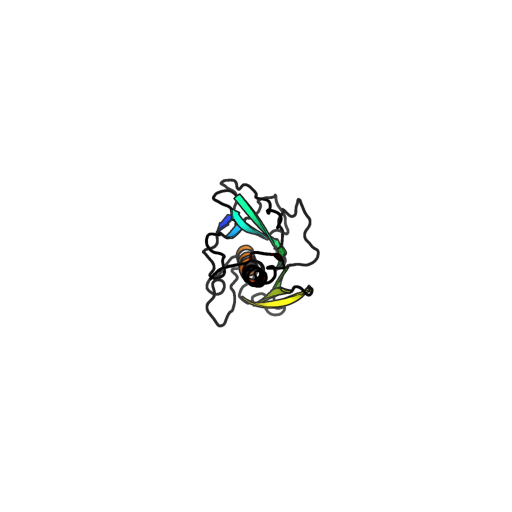ASP A CA 1
ATOM 1334 C C . ASP A 1 173 ? 1.076 -36.303 31.093 1.00 39.59 173 ASP A C 1
ATOM 1336 O O . ASP A 1 173 ? -0.138 -36.198 31.294 1.00 39.59 173 ASP A O 1
ATOM 1340 N N . MET A 1 174 ? 1.845 -37.190 31.712 1.00 47.91 174 MET A N 1
ATOM 1341 C CA . MET A 1 174 ? 1.520 -38.053 32.847 1.00 47.91 174 MET A CA 1
ATOM 1342 C C . MET A 1 174 ? 0.416 -37.532 33.788 1.00 47.91 174 MET A C 1
ATOM 1344 O O . MET A 1 174 ? 0.591 -36.481 34.390 1.00 47.91 174 MET A O 1
ATOM 1348 N N . GLN A 1 175 ? -0.637 -38.338 34.026 1.00 41.94 175 GLN A N 1
ATOM 1349 C CA . GLN A 1 175 ? -1.094 -38.717 35.381 1.00 41.94 175 GLN A CA 1
ATOM 1350 C C . GLN A 1 175 ? -2.244 -39.752 35.344 1.00 41.94 175 GLN A C 1
ATOM 1352 O O . GLN A 1 175 ? -3.392 -39.411 35.071 1.00 41.94 175 GLN A O 1
ATOM 1357 N N . ASN A 1 176 ? -1.969 -41.016 35.685 1.00 41.41 176 ASN A N 1
ATOM 1358 C CA . ASN A 1 176 ? -2.622 -41.674 36.830 1.00 41.41 176 ASN A CA 1
ATOM 1359 C C . ASN A 1 176 ? -2.129 -43.113 37.027 1.00 41.41 176 ASN A C 1
ATOM 1361 O O . ASN A 1 176 ? -2.320 -43.999 36.198 1.00 41.41 176 ASN A O 1
ATOM 1365 N N . VAL A 1 177 ? -1.522 -43.315 38.192 1.00 40.38 177 VAL A N 1
ATOM 1366 C CA . VAL A 1 177 ? -1.195 -44.603 38.796 1.00 40.38 177 VAL A CA 1
ATOM 1367 C C . VAL A 1 177 ? -2.319 -44.930 39.796 1.00 40.38 177 VAL A C 1
ATOM 1369 O O . VAL A 1 177 ? -2.800 -44.037 40.488 1.00 40.38 177 VAL A O 1
ATOM 1372 N N . VAL A 1 178 ? -2.617 -46.229 39.924 1.00 38.66 178 VAL A N 1
ATOM 1373 C CA . VAL A 1 178 ? -3.183 -46.949 41.090 1.00 38.66 178 VAL A CA 1
ATOM 1374 C C . VAL A 1 178 ? -4.680 -47.351 41.061 1.00 38.66 178 VAL A C 1
ATOM 1376 O O . VAL A 1 178 ? -5.588 -46.544 41.220 1.00 38.66 178 VAL A O 1
ATOM 1379 N N . ASP A 1 179 ? -4.839 -48.682 40.987 1.00 39.81 179 ASP A N 1
ATOM 1380 C CA . ASP A 1 179 ? -5.851 -49.609 41.532 1.00 39.81 179 ASP A CA 1
ATOM 1381 C C . ASP A 1 179 ? -7.320 -49.631 41.071 1.00 39.81 179 ASP A C 1
ATOM 1383 O O . ASP A 1 179 ? -8.138 -48.795 41.452 1.00 39.81 179 ASP A O 1
ATOM 1387 N N . LYS A 1 180 ? -7.716 -50.790 40.502 1.00 38.88 180 LYS A N 1
ATOM 1388 C CA . LYS A 1 180 ? -8.576 -51.761 41.221 1.00 38.88 180 LYS A CA 1
ATOM 1389 C C . LYS A 1 180 ? -8.658 -53.161 40.573 1.00 38.88 180 LYS A C 1
ATOM 1391 O O . LYS A 1 180 ? -9.169 -53.364 39.482 1.00 38.88 180 LYS A O 1
ATOM 1396 N N . ILE A 1 181 ? -8.164 -54.106 41.365 1.00 47.12 181 ILE A N 1
ATOM 1397 C CA . ILE A 1 181 ? -8.414 -55.550 41.540 1.00 47.12 181 ILE A CA 1
ATOM 1398 C C . ILE A 1 181 ? -9.815 -56.107 41.133 1.00 47.12 181 ILE A C 1
ATOM 1400 O O . ILE A 1 181 ? -10.826 -55.543 41.544 1.00 47.12 181 ILE A O 1
ATOM 1404 N N . LYS A 1 182 ? -9.798 -57.337 40.548 1.00 39.16 182 LYS A N 1
ATOM 1405 C CA . LYS A 1 182 ? -10.840 -58.419 40.410 1.00 39.16 182 LYS A CA 1
ATOM 1406 C C . LYS A 1 182 ? -12.053 -58.123 39.501 1.00 39.16 182 LYS A C 1
ATOM 1408 O O . LYS A 1 182 ? -12.497 -56.992 39.447 1.00 39.16 182 LYS A O 1
ATOM 1413 N N . LEU A 1 183 ? -12.696 -59.053 38.777 1.00 37.31 183 LEU A N 1
ATOM 1414 C CA . LEU A 1 183 ? -12.940 -60.517 38.820 1.00 37.31 183 LEU A CA 1
ATOM 1415 C C . LEU A 1 183 ? -13.458 -60.882 37.386 1.00 37.31 183 LEU A C 1
ATOM 1417 O O . LEU A 1 183 ? -14.085 -60.015 36.782 1.00 37.31 183 LEU A O 1
ATOM 1421 N N . VAL A 1 184 ? -13.224 -62.028 36.732 1.00 42.31 184 VAL A N 1
ATOM 1422 C CA . VAL A 1 184 ? -13.681 -63.421 36.959 1.00 42.31 184 VAL A CA 1
ATOM 1423 C C . VAL A 1 184 ? -12.855 -64.325 36.044 1.00 42.31 184 VAL A C 1
ATOM 1425 O O . VAL A 1 184 ? -12.658 -63.925 34.875 1.00 42.31 184 VAL A O 1
#

pLDDT: mean 86.83, std 18.93, range [37.31, 98.75]

Foldseek 3Di:
DDDFDKDFADPPFDWDWDDDFPLDPPPKTWFWTPCPPHDDQQFPTFTWIDDPDTMTFTQWTDGLQFFIAGDRDDCVVPPGDPAGQWGWAADPVDQQKTFIWGADPVRDTDTDFIKGGHLVFFIATDDPDDGPRNVDGHHNNRSSSVCCCVPPVSVVVVVVVVVVVPPPPDDPDDDDDDDDDDDD

Nearest PDB structures (foldseek):
  5wlz-assembly1_C  TM=2.310E-01  e=1.152E-01  Homo sapiens
  6p8t-assembly2_G  TM=3.637E-01  e=6.795E+00  Acinetobacter baumannii ATCC 19606 = CIP 70.34 = JCM 6841
  2qxl-assembly1_A  TM=1.686E-01  e=6.426E+00  Saccharomyces cerevisiae

Sequence (184 aa):
MAERPTYKLRFLDPKKRFPVMPEQPAGRSYGVVWKLFGEDPHESCYAVEFVGKSHVSLLGYVSVSGEVYKVDRPVSEAPLPNDPDMELVLDESDSSIGEIMVREANGAMRTCAQTAGSPEGPMREQSDHETWNSTRALPYGEFMASMFLRYVIFANSESAIANTAGVDGLDADMQNVVDKIKLV

Organism: NCBI:txid74426

Mean predicted aligned error: 8.83 Å

Secondary structure (DSSP, 8-state):
-PPPP-EEPPTT--EEEPPPPTTSPTT--EEEE-STTS--TTEEEEEEEEETTTEEEEEEEEETTSEEEE-SS-TTTSPPPSS-SEEEEE-SS-TTEEEEEEE-TTS-EEEEEEEES-TTSEEEEE-SS--TTTS--EEHHHHHHHHHIIIIIIHHHHHHHHHHHTSTTS--------------

Radius of gyration: 21.91 Å; Cα contacts (8 Å, |Δi|>4): 323; chains: 1; bounding box: 37×81×58 Å